Protein 9KHB (pdb70)

Radius of gyration: 17.1 Å; Cα contacts (8 Å, |Δi|>4): 717; chains: 1; bounding box: 41×39×50 Å

Sequence (250 aa):
IHDITGKKDCQDIANKGAKQSGLYFIKKPLKANQQQFLLVYCEIDGSGNGWTVFQKKRLDGSVDFKKNWIQYKEGFGHHLSPTGTTEFWLGNEKIHLISTQSAIPYALRVEELEDWNGRTTSTADYAMFKVGPEADKYRLLTYAYFAGGDAGDAFDGFDFGDDPSDKFFTSHNGMQFSTWDNDNDKFEEGNCAEEQDGSGWWMNKCHAGHLNGVYYQQGGTYSSKASTPNGYYDNGIIWATWKTRWYSMKKKTTMKIIPFNRLTI

GO terms:
  GO:0005577 fibrinogen complex (C, IDA)
  GO:0005576 extracellular region (C, EXP)
  GO:0005515 protein binding (F, IPI)
  GO:0005576 extracellular region (C, TAS)
  GO:0005788 endoplasmic reticulum lumen (C, TAS)
  GO:0005886 plasma membrane (C, TAS)
  GO:0031093 platelet alpha granule lumen (C, TAS)
  GO:0005198 structural molecule activity (F, IDA)
  GO:0005576 extracellular region (C, IDA)
  GO:0009897 external side of plasma membrane (C, IDA)
  GO:0009986 cell surface (C, IDA)
  GO:0031091 platelet alpha granule (C, IDA)
  GO:0045907 positive regulation of vasoconstriction (P, IDA)
  GO:0045921 positive regulation of exocytosis (P, IDA)
  GO:2000352 negative regulation of endothelial cell apoptotic process (P, IDA)
  GO:1902042 negative regulation of extrinsic apoptotic signaling pathway via death domain receptors (P, IDA)
  GO:0051592 response to calcium ion (P, IDA)
  GO:0034116 positive regulation of heterotypic cell-cell adhesion (P, IDA)
  GO:0050714 positive regulation of protein secretion (P, IDA)
  GO:0007160 cell-matrix adhesion (P, IDA)

InterPro domains:
  IPR002181 Fibrinogen, alpha/beta/gamma chain, C-terminal globular domain [PF00147] (176-414)
  IPR002181 Fibrinogen, alpha/beta/gamma chain, C-terminal globular domain [PS51406] (170-416)
  IPR002181 Fibrinogen, alpha/beta/gamma chain, C-terminal globular domain [SM00186] (174-415)
  IPR002181 Fibrinogen, alpha/beta/gamma chain, C-terminal globular domain [cd00087] (174-415)
  IPR012290 Fibrinogen, alpha/beta/gamma chain, coiled coil domain [PF08702] (31-172)
  IPR012290 Fibrinogen, alpha/beta/gamma chain, coiled coil domain [SM01212] (29-173)
  IPR014716 Fibrinogen, alpha/beta/gamma chain, C-terminal globular, subdomain 1 [G3DSA:3.90.215.10] (177-414)
  IPR020837 Fibrinogen, conserved site [PS00514] (360-372)
  IPR036056 Fibrinogen-like, C-terminal [SSF56496] (172-425)
  IPR037579 Fibrinogen/angiopoietin-like [PTHR47221] (169-417)

Nearest PDB structures (foldseek):
  1fib-assembly1_A  TM=1.002E+00  e=1.070E-54  Homo sapiens
  2oyi-assembly2_F  TM=9.953E-01  e=2.906E-53  Homo sapiens
  3hus-assembly1_C  TM=9.931E-01  e=4.459E-53  Homo sapiens
  3bvh-assembly2_F  TM=9.942E-01  e=5.469E-52  Homo sapiens
  1ei3-assembly1_F  TM=9.926E-01  e=2.019E-47  Gallus gallus

Solvent-accessible surface area: 10568 Å² total; per-residue (Å²): 122,63,142,61,62,11,93,5,0,5,41,0,10,99,114,36,8,150,120,44,0,14,2,61,0,108,2,75,160,16,157,137,91,20,46,0,30,0,54,12,53,92,84,27,24,0,15,2,4,1,0,41,4,22,71,36,71,14,97,6,91,41,43,18,108,69,0,57,107,22,25,37,104,59,13,88,100,20,81,35,0,10,1,7,0,1,56,52,1,28,22,0,1,45,5,79,89,55,61,1,0,0,59,0,48,1,41,3,62,126,56,128,54,1,36,0,14,0,0,49,0,92,0,14,60,62,103,49,60,0,68,0,52,24,64,107,64,40,25,37,85,0,18,30,0,1,74,2,64,96,35,69,100,59,144,45,9,94,152,40,10,29,0,60,21,21,33,0,0,0,108,68,37,64,22,19,107,62,149,28,41,0,0,76,54,4,11,1,0,0,0,0,4,60,15,7,0,0,0,0,0,2,58,31,34,132,43,0,105,13,50,129,98,55,31,146,107,12,68,18,10,0,0,0,0,9,52,50,51,78,55,60,29,0,0,68,72,1,6,0,8,1,1,16,40,95,79,43,104,212

Structure (mmCIF, N/CA/C/O backbone):
data_9KHB
#
_entry.id   9KHB
#
_cell.length_a   36.797
_cell.length_b   66.656
_cell.length_c   46.564
_cell.angle_alpha   90.000
_cell.angle_beta   105.177
_cell.angle_gamma   90.000
#
_symmetry.space_group_name_H-M   'P 1 21 1'
#
loop_
_entity.id
_entity.type
_entity.pdbx_description
1 polymer 'Isoform Gamma-A of Fibrinogen gamma chain'
2 non-polymer GLYCEROL
3 non-polymer 'CALCIUM ION'
4 water water
#
loop_
_atom_site.group_PDB
_atom_site.id
_atom_site.type_symbol
_atom_site.label_atom_id
_atom_site.label_alt_id
_atom_site.label_comp_id
_atom_site.label_asym_id
_atom_site.label_entity_id
_atom_site.label_seq_id
_atom_site.pdbx_PDB_ins_code
_atom_site.Cartn_x
_atom_site.Cartn_y
_atom_site.Cartn_z
_atom_site.occupancy
_atom_site.B_iso_or_equiv
_atom_site.auth_seq_id
_atom_site.auth_comp_id
_atom_site.auth_asym_id
_atom_site.auth_atom_id
_atom_site.pdbx_PDB_model_num
ATOM 1 N N . ILE A 1 7 ? -14.065 -9.134 -10.139 1.000 22.051 145 ILE A N 1
ATOM 2 C CA . ILE A 1 7 ? -15.310 -8.831 -9.372 1.000 21.609 145 ILE A CA 1
ATOM 3 C C . ILE A 1 7 ? -16.523 -8.962 -10.281 1.000 20.803 145 ILE A C 1
ATOM 4 O O . ILE A 1 7 ? -16.555 -8.441 -11.397 1.000 23.310 145 ILE A O 1
ATOM 19 N N . HIS A 1 8 ? -17.531 -9.678 -9.785 1.000 20.157 146 HIS A N 1
ATOM 20 C CA . HIS A 1 8 ? -18.737 -9.903 -10.575 1.000 20.637 146 HIS A CA 1
ATOM 21 C C . HIS A 1 8 ? -19.655 -8.680 -10.625 1.000 22.330 146 HIS A C 1
ATOM 22 O O . HIS A 1 8 ? -19.552 -7.776 -9.807 1.000 22.872 146 HIS A O 1
ATOM 36 N N . ASP A 1 9 ? -20.559 -8.671 -11.616 1.000 23.356 147 ASP A N 1
ATOM 37 C CA . ASP A 1 9 ? -21.411 -7.530 -11.924 1.000 24.998 147 ASP A CA 1
ATOM 38 C C . ASP A 1 9 ? -22.684 -7.473 -11.075 1.000 23.115 147 ASP A C 1
ATOM 39 O O . ASP A 1 9 ? -23.100 -6.386 -10.673 1.000 25.929 147 ASP A O 1
ATOM 48 N N . ILE A 1 10 ? -23.294 -8.627 -10.779 1.000 19.618 148 ILE A N 1
ATOM 49 C CA . ILE A 1 10 ? -24.552 -8.629 -10.045 1.000 17.770 148 ILE A CA 1
ATOM 50 C C . ILE A 1 10 ? -24.250 -8.143 -8.630 1.000 15.576 148 ILE A C 1
ATOM 51 O O . ILE A 1 10 ? -23.203 -8.491 -8.063 1.000 16.537 148 ILE A O 1
ATOM 67 N N . THR A 1 11 ? -25.165 -7.349 -8.054 1.000 14.970 149 THR A N 1
ATOM 68 C CA . THR A 1 11 ? -25.023 -6.841 -6.693 1.000 14.065 149 THR A CA 1
ATOM 69 C C . THR A 1 11 ? -26.331 -7.066 -5.950 1.000 13.569 149 THR A C 1
ATOM 70 O O . THR A 1 11 ? -27.339 -7.468 -6.518 1.000 14.142 149 THR A O 1
ATOM 81 N N . GLY A 1 12 ? -26.302 -6.752 -4.668 1.000 12.862 150 GLY A N 1
ATOM 82 C CA . GLY A 1 12 ? -27.494 -6.864 -3.863 1.000 12.807 150 GLY A CA 1
ATOM 83 C C . GLY A 1 12 ? -27.144 -6.585 -2.415 1.000 12.114 150 GLY A C 1
ATOM 84 O O . GLY A 1 12 ? -26.069 -6.065 -2.105 1.000 12.170 150 GLY A O 1
ATOM 88 N N A LYS A 1 13 ? -28.082 -6.967 -1.554 0.550 12.142 151 LYS A N 1
ATOM 89 N N B LYS A 1 13 ? -28.067 -6.922 -1.520 0.450 11.889 151 LYS A N 1
ATOM 90 C CA A LYS A 1 13 ? -27.989 -6.656 -0.132 0.550 12.465 151 LYS A CA 1
ATOM 91 C CA B LYS A 1 13 ? -27.881 -6.592 -0.112 0.450 11.689 151 LYS A CA 1
ATOM 92 C C A LYS A 1 13 ? -27.083 -7.635 0.609 0.550 10.622 151 LYS A C 1
ATOM 93 C C B LYS A 1 13 ? -27.052 -7.637 0.626 0.450 10.372 151 LYS A C 1
ATOM 94 O O A LYS A 1 13 ? -26.606 -7.316 1.694 0.550 10.821 151 LYS A O 1
ATOM 95 O O B LYS A 1 13 ? -26.593 -7.363 1.730 0.450 10.683 151 LYS A O 1
ATOM 132 N N . ASP A 1 14 ? -26.910 -8.824 0.033 1.000 9.705 152 ASP A N 1
ATOM 133 C CA . ASP A 1 14 ? -26.122 -9.908 0.598 1.000 9.406 152 ASP A CA 1
ATOM 134 C C . ASP A 1 14 ? -25.943 -10.913 -0.531 1.000 8.848 152 ASP A C 1
ATOM 135 O O . ASP A 1 14 ? -26.448 -10.712 -1.637 1.000 9.706 152 ASP A O 1
ATOM 145 N N . CYS A 1 15 ? -25.200 -11.990 -0.270 1.000 8.729 153 CYS A N 1
ATOM 146 C CA . CYS A 1 15 ? -24.913 -12.960 -1.308 1.000 8.945 153 CYS A CA 1
ATOM 147 C C . CYS A 1 15 ? -26.124 -13.779 -1.710 1.000 9.040 153 CYS A C 1
ATOM 148 O O . CYS A 1 15 ? -26.136 -14.360 -2.792 1.000 9.815 153 CYS A O 1
ATOM 155 N N . GLN A 1 16 ? -27.143 -13.860 -0.841 1.000 9.219 154 GLN A N 1
ATOM 156 C CA . GLN A 1 16 ? -28.353 -14.589 -1.222 1.000 9.842 154 GLN A CA 1
ATOM 157 C C . GLN A 1 16 ? -29.164 -13.764 -2.212 1.000 10.014 154 GLN A C 1
ATOM 158 O O . GLN A 1 16 ? -29.713 -14.324 -3.165 1.000 11.025 154 GLN A O 1
ATOM 172 N N . ASP A 1 17 ? -29.255 -12.458 -1.991 1.000 10.276 155 ASP A N 1
ATOM 173 C CA . ASP A 1 17 ? -29.900 -11.573 -2.956 1.000 11.496 155 ASP A CA 1
ATOM 174 C C . ASP A 1 17 ? -29.219 -11.726 -4.315 1.000 11.606 155 ASP A C 1
ATOM 175 O O . ASP A 1 17 ? -29.881 -11.757 -5.349 1.000 12.902 155 ASP A O 1
ATOM 184 N N . ILE A 1 18 ? -27.880 -11.758 -4.315 1.000 11.107 156 ILE A N 1
ATOM 185 C CA . ILE A 1 18 ? -27.085 -11.941 -5.515 1.000 11.420 156 ILE A CA 1
ATOM 186 C C . ILE A 1 18 ? -27.424 -13.263 -6.188 1.000 11.250 156 ILE A C 1
ATOM 187 O O . ILE A 1 18 ? -27.663 -13.292 -7.403 1.000 12.474 156 ILE A O 1
ATOM 203 N N . ALA A 1 19 ? -27.463 -14.360 -5.441 1.000 11.062 157 ALA A N 1
ATOM 204 C CA . ALA A 1 19 ? -27.859 -15.643 -5.993 1.000 11.658 157 ALA A CA 1
ATOM 205 C C . ALA A 1 19 ? -29.278 -15.579 -6.556 1.000 12.262 157 ALA A C 1
ATOM 206 O O . ALA A 1 19 ? -29.555 -16.119 -7.640 1.000 13.824 15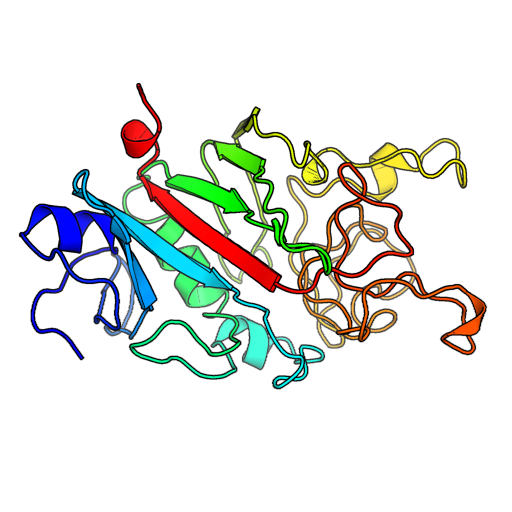7 ALA A O 1
ATOM 213 N N . ASN A 1 20 ? -30.172 -14.865 -5.861 1.000 12.250 158 ASN A N 1
ATOM 214 C CA . ASN A 1 20 ? -31.565 -14.774 -6.267 1.000 13.077 158 ASN A CA 1
ATOM 215 C C . ASN A 1 20 ? -31.698 -13.997 -7.571 1.000 14.513 158 ASN A C 1
ATOM 216 O O . ASN A 1 20 ? -32.710 -14.085 -8.257 1.000 17.308 158 ASN A O 1
ATOM 227 N N . LYS A 1 21 ? -30.700 -13.198 -7.913 1.000 14.828 159 LYS A N 1
ATOM 228 C CA . LYS A 1 21 ? -30.707 -12.431 -9.146 1.000 16.563 159 LYS A CA 1
ATOM 229 C C . LYS A 1 21 ? -29.960 -13.149 -10.269 1.000 17.310 159 LYS A C 1
ATOM 230 O O . LYS A 1 21 ? -29.789 -12.589 -11.361 1.000 19.013 159 LYS A O 1
ATOM 249 N N . GLY A 1 22 ? -29.579 -14.405 -10.049 1.000 15.649 160 GLY A N 1
ATOM 250 C CA . GLY A 1 22 ? -29.114 -15.285 -11.105 1.000 16.606 160 GLY A CA 1
ATOM 251 C C . GLY A 1 22 ? -27.604 -15.531 -11.063 1.000 16.697 160 GLY A C 1
ATOM 252 O O . GLY A 1 22 ? -27.078 -16.243 -11.909 1.000 18.652 160 GLY A O 1
ATOM 256 N N . ALA A 1 23 ? -26.883 -15.026 -10.060 1.000 15.011 161 ALA A N 1
ATOM 257 C CA . ALA A 1 23 ? -25.463 -15.336 -9.952 1.000 15.206 161 ALA A CA 1
ATOM 258 C C . ALA A 1 23 ? -25.320 -16.791 -9.558 1.000 14.985 161 ALA A C 1
ATOM 259 O O . ALA A 1 23 ? -25.984 -17.228 -8.624 1.000 16.151 161 ALA A O 1
ATOM 266 N N . LYS A 1 24 ? -24.414 -17.523 -10.202 1.000 16.114 162 LYS A N 1
ATOM 267 C CA . LYS A 1 24 ? -24.218 -18.937 -9.923 1.000 17.456 162 LYS A CA 1
ATOM 268 C C . LYS A 1 24 ? -22.788 -19.246 -9.466 1.000 17.618 162 LYS A C 1
ATOM 269 O O . LYS A 1 24 ? -22.521 -20.319 -8.959 1.000 21.366 162 LYS A O 1
ATOM 288 N N . GLN A 1 25 ? -21.862 -18.314 -9.643 1.000 15.494 163 GLN A N 1
ATOM 289 C CA . GLN A 1 25 ? -20.462 -18.603 -9.356 1.000 14.925 163 GLN A CA 1
ATOM 290 C C . GLN A 1 25 ? -19.978 -18.000 -8.038 1.000 13.483 163 GLN A C 1
ATOM 291 O O . GLN A 1 25 ? -20.187 -16.828 -7.753 1.000 14.625 163 GLN A O 1
ATOM 305 N N . SER A 1 26 ? -19.350 -18.843 -7.224 1.000 12.198 164 SER A N 1
ATOM 306 C CA . SER A 1 26 ? -18.661 -18.328 -6.052 1.000 11.529 164 SER A CA 1
ATOM 307 C C . SER A 1 26 ? -17.609 -17.334 -6.495 1.000 11.690 164 SER A C 1
ATOM 308 O O . SER A 1 26 ? -16.978 -17.537 -7.533 1.000 13.684 164 SER A O 1
ATOM 316 N N . GLY A 1 27 ? -17.329 -16.335 -5.655 1.000 11.008 165 GLY A N 1
ATOM 317 C CA . GLY A 1 27 ? -16.335 -15.353 -5.994 1.000 11.076 165 GLY A CA 1
ATOM 318 C C . GLY A 1 27 ? -16.617 -14.041 -5.298 1.000 10.362 165 GLY A C 1
ATOM 319 O O . GLY A 1 27 ? -17.362 -13.993 -4.313 1.000 10.189 165 GLY A O 1
ATOM 323 N N . LEU A 1 28 ? -16.013 -12.982 -5.808 1.000 10.581 166 LEU A N 1
ATOM 324 C CA . LEU A 1 28 ? -16.102 -11.683 -5.205 1.000 10.601 166 LEU A CA 1
ATOM 325 C C . LEU A 1 28 ? -17.202 -10.857 -5.848 1.000 10.727 166 LEU A C 1
ATOM 326 O O . LEU A 1 28 ? -17.307 -10.797 -7.082 1.000 12.516 166 LEU A O 1
ATOM 342 N N . TYR A 1 29 ? -17.998 -10.219 -5.002 1.000 10.573 167 TYR A N 1
ATOM 343 C CA . TYR A 1 29 ? -19.111 -9.391 -5.407 1.000 10.697 167 TYR A CA 1
ATOM 344 C C . TYR A 1 29 ? -19.165 -8.176 -4.506 1.000 10.491 167 TYR A C 1
ATOM 345 O O . TYR A 1 29 ? -18.778 -8.243 -3.342 1.000 11.521 167 TYR A O 1
ATOM 363 N N . PHE A 1 30 ? -19.696 -7.064 -5.004 1.000 11.445 168 PHE A N 1
ATOM 364 C CA . PHE A 1 30 ? -20.072 -5.970 -4.148 1.000 11.602 168 PHE A CA 1
ATOM 365 C C . PHE A 1 30 ? -21.466 -6.210 -3.582 1.000 11.343 168 PHE A C 1
ATOM 366 O O . PHE A 1 30 ? -22.368 -6.616 -4.311 1.000 12.054 168 PHE A O 1
ATOM 383 N N . ILE A 1 31 ? -21.629 -5.899 -2.310 1.000 10.762 169 ILE A N 1
ATOM 384 C CA . ILE A 1 31 ? -22.948 -5.812 -1.710 1.000 10.996 169 ILE A CA 1
ATOM 385 C C . ILE A 1 31 ? -23.086 -4.461 -1.053 1.000 11.432 169 ILE A C 1
ATOM 386 O O . ILE A 1 31 ? -22.112 -3.782 -0.756 1.000 12.118 169 ILE A O 1
ATOM 402 N N A LYS A 1 32 ? -24.344 -4.086 -0.780 0.500 12.012 170 LYS A N 1
ATOM 403 N N B LYS A 1 32 ? -24.342 -4.098 -0.807 0.500 12.071 170 LYS A N 1
ATOM 404 C CA A LYS A 1 32 ? -24.611 -2.851 -0.059 0.500 12.724 170 LYS A CA 1
ATOM 405 C CA B LYS A 1 32 ? -24.633 -2.868 -0.103 0.500 12.849 170 LYS A CA 1
ATOM 406 C C A LYS A 1 32 ? -25.850 -3.006 0.810 0.500 12.717 170 LYS A C 1
ATOM 407 C C B LYS A 1 32 ? -25.859 -3.126 0.748 0.500 12.844 170 LYS A C 1
ATOM 408 O O A LYS A 1 32 ? -26.966 -2.632 0.467 0.500 13.480 170 LYS A O 1
ATOM 409 O O B LYS A 1 32 ? -26.974 -3.064 0.234 0.500 12.359 170 LYS A O 1
ATOM 446 N N . PRO A 1 33 ? -25.652 -3.527 2.025 1.000 12.805 171 PRO A N 1
ATOM 447 C CA . PRO A 1 33 ? -26.742 -3.732 2.946 1.000 13.340 171 PRO A CA 1
ATOM 448 C C . PRO A 1 33 ? -27.421 -2.404 3.210 1.000 14.306 171 PRO A C 1
ATOM 449 O O . PRO A 1 33 ? -26.855 -1.321 3.012 1.000 16.268 171 PRO A O 1
ATOM 460 N N . LEU A 1 34 ? -28.631 -2.496 3.742 1.000 14.663 172 LEU A N 1
ATOM 461 C CA . LEU A 1 34 ? -29.328 -1.284 4.173 1.000 17.418 172 LEU A CA 1
ATOM 462 C C . LEU A 1 34 ? -28.419 -0.604 5.197 1.000 18.464 172 LEU A C 1
ATOM 463 O O . LEU A 1 34 ? -27.711 -1.287 5.934 1.000 20.533 172 LEU A O 1
ATOM 479 N N . LYS A 1 35 ? -28.334 0.710 5.139 1.000 21.362 173 LYS A N 1
ATOM 480 C CA . LYS A 1 35 ? -27.612 1.459 6.178 1.000 19.897 173 LYS A CA 1
ATOM 481 C C . LYS A 1 35 ? -26.108 1.505 5.872 1.000 17.658 173 LYS A C 1
ATOM 482 O O . LYS A 1 35 ? -25.434 2.298 6.506 1.000 19.289 173 LYS A O 1
ATOM 501 N N . ALA A 1 36 ? -25.604 0.732 4.905 1.000 15.841 174 ALA A N 1
ATOM 502 C CA . ALA A 1 36 ? -24.153 0.882 4.600 1.000 16.167 174 ALA A CA 1
ATOM 503 C C . ALA A 1 36 ? -23.943 2.212 3.882 1.000 18.168 174 ALA A C 1
ATOM 504 O O . ALA A 1 36 ? -24.723 2.547 2.999 1.000 21.584 174 ALA A O 1
ATOM 512 N N . ASN A 1 37 ? -22.859 2.897 4.216 1.000 19.250 175 ASN A N 1
ATOM 513 C CA . ASN A 1 37 ? -22.550 4.174 3.602 1.000 21.602 175 ASN A CA 1
ATOM 514 C C . ASN A 1 37 ? -22.089 3.981 2.163 1.000 19.944 175 ASN A C 1
ATOM 515 O O . ASN A 1 37 ? -22.279 4.849 1.331 1.000 23.252 175 ASN A O 1
ATOM 526 N N A GLN A 1 38 ? -21.468 2.843 1.881 0.500 18.770 176 GLN A N 1
ATOM 527 N N B GLN A 1 38 ? -21.401 2.867 1.924 0.500 18.755 176 GLN A N 1
ATOM 528 C CA A GLN A 1 38 ? -20.961 2.548 0.562 0.500 17.676 176 GLN A CA 1
ATOM 529 C CA B GLN A 1 38 ? -20.839 2.511 0.640 0.500 17.239 176 GLN A CA 1
ATOM 530 C C A GLN A 1 38 ? -20.886 1.039 0.426 0.500 15.702 176 GLN A C 1
ATOM 531 C C B GLN A 1 38 ? -21.037 1.018 0.452 0.500 15.834 176 GLN A C 1
ATOM 532 O O A GLN A 1 38 ? -20.698 0.314 1.411 0.500 15.115 176 GLN A O 1
ATOM 533 O O B GLN A 1 38 ? -21.149 0.283 1.438 0.500 15.917 176 GLN A O 1
ATOM 560 N N . GLN A 1 39 ? -21.053 0.588 -0.807 1.000 14.689 177 GLN A N 1
ATOM 561 C CA . GLN A 1 39 ? -20.899 -0.815 -1.126 1.000 13.587 177 GLN A CA 1
ATOM 562 C C . GLN A 1 39 ? -19.522 -1.299 -0.683 1.000 13.824 177 GLN A C 1
ATOM 563 O O . GLN A 1 39 ? -18.593 -0.506 -0.492 1.000 15.529 177 GLN A O 1
ATOM 578 N N . PHE A 1 40 ? -19.406 -2.618 -0.538 1.000 12.978 178 PHE A N 1
ATOM 579 C CA . PHE A 1 40 ? -18.141 -3.223 -0.172 1.000 12.637 178 PHE A CA 1
ATOM 580 C C . PHE A 1 40 ? -18.069 -4.622 -0.742 1.000 11.832 178 PHE A C 1
ATOM 581 O O . PHE A 1 40 ? -19.073 -5.271 -0.983 1.000 11.599 178 PHE A O 1
ATOM 598 N N A LEU A 1 41 ? -16.837 -5.090 -0.949 0.500 12.055 179 LEU A N 1
ATOM 599 N N B LEU A 1 41 ? -16.836 -5.094 -0.920 0.500 12.364 179 LEU A N 1
ATOM 600 C CA A LEU A 1 41 ? -16.597 -6.412 -1.499 0.500 11.938 179 LEU A CA 1
ATOM 601 C CA B LEU A 1 41 ? -16.591 -6.402 -1.493 0.500 12.371 179 LEU A CA 1
ATOM 602 C C A LEU A 1 41 ? -16.803 -7.481 -0.431 0.500 10.533 179 LEU A C 1
ATOM 603 C C B LEU A 1 41 ? -16.789 -7.485 -0.434 0.500 10.584 179 LEU A C 1
ATOM 604 O O A LEU A 1 41 ? -16.380 -7.325 0.722 0.500 10.915 179 LEU A O 1
ATOM 605 O O B LEU A 1 41 ? -16.379 -7.325 0.725 0.500 10.719 179 LEU A O 1
ATOM 636 N N . VAL A 1 42 ? -17.350 -8.607 -0.894 1.000 10.228 180 VAL A N 1
ATOM 637 C CA . VAL A 1 42 ? -17.454 -9.812 -0.098 1.000 9.063 180 VAL A CA 1
ATOM 638 C C . VAL A 1 42 ? -17.134 -10.999 -0.978 1.000 9.335 180 VAL A C 1
ATOM 639 O O . VAL A 1 42 ? -17.251 -10.910 -2.212 1.000 10.610 180 VAL A O 1
ATOM 653 N N . TYR A 1 43 ? -16.775 -12.114 -0.318 1.000 8.639 181 TYR A N 1
ATOM 654 C CA . TYR A 1 43 ? -16.745 -13.406 -0.947 1.000 8.899 181 TYR A CA 1
ATOM 655 C C . TYR A 1 43 ? -18.085 -14.087 -0.733 1.000 8.710 181 TYR A C 1
ATOM 656 O O . TYR A 1 43 ? -18.529 -14.277 0.410 1.000 8.787 181 TYR A O 1
ATOM 674 N N . CYS A 1 44 ? -18.715 -14.418 -1.854 1.000 8.622 182 CYS A N 1
ATOM 675 C CA . CYS A 1 44 ? -19.948 -15.188 -1.854 1.000 9.077 182 CYS A CA 1
ATOM 676 C C . CYS A 1 44 ? -19.657 -16.626 -2.245 1.000 9.141 182 CYS A C 1
ATOM 677 O O . CYS A 1 44 ? -18.978 -16.890 -3.247 1.000 10.311 182 CYS A O 1
ATOM 684 N N . GLU A 1 45 ? -20.151 -17.562 -1.428 1.000 9.404 183 GLU A N 1
ATOM 685 C CA . GLU A 1 45 ? -20.151 -18.955 -1.808 1.000 10.533 183 GLU A CA 1
ATOM 686 C C . GLU A 1 45 ? -21.544 -19.297 -2.317 1.000 10.667 183 GLU A C 1
ATOM 687 O O . GLU A 1 45 ? -22.507 -19.187 -1.559 1.000 11.700 183 GLU A O 1
ATOM 699 N N . ILE A 1 46 ? -21.654 -19.666 -3.594 1.000 11.752 184 ILE A N 1
ATOM 700 C CA . ILE A 1 46 ? -22.945 -19.930 -4.218 1.000 12.454 184 ILE A CA 1
ATOM 701 C C . ILE A 1 46 ? -22.924 -21.391 -4.622 1.000 13.665 184 ILE A C 1
ATOM 702 O O . ILE A 1 46 ? -22.063 -21.817 -5.397 1.000 15.314 184 ILE A O 1
ATOM 718 N N . ASP A 1 47 ? -23.842 -22.172 -4.063 1.000 15.395 185 ASP A N 1
ATOM 719 C CA . ASP A 1 47 ? -23.893 -23.601 -4.346 1.000 17.837 185 ASP A CA 1
ATOM 720 C C . ASP A 1 47 ? -24.803 -23.874 -5.547 1.000 19.466 185 ASP A C 1
ATOM 721 O O . ASP A 1 47 ? -25.310 -22.957 -6.186 1.000 21.224 185 ASP A O 1
ATOM 730 N N . GLY A 1 48 ? -24.995 -25.161 -5.870 1.000 22.647 186 GLY A N 1
ATOM 731 C CA . GLY A 1 48 ? -25.785 -25.568 -7.024 1.000 23.988 186 GLY A CA 1
ATOM 732 C C . GLY A 1 48 ? -27.297 -25.516 -6.780 1.000 25.147 186 GLY A C 1
ATOM 733 O O . GLY A 1 48 ? -28.079 -25.747 -7.693 1.000 27.116 186 GLY A O 1
ATOM 737 N N . SER A 1 49 ? -27.713 -25.185 -5.555 1.000 23.289 187 SER A N 1
ATOM 738 C CA . SER A 1 49 ? -29.102 -25.109 -5.149 1.000 22.238 187 SER A CA 1
ATOM 739 C C . SER A 1 49 ? -29.565 -23.671 -4.942 1.000 20.280 187 SER A C 1
ATOM 740 O O . SER A 1 49 ? -30.637 -23.460 -4.369 1.000 21.446 187 SER A O 1
ATOM 748 N N . GLY A 1 50 ? -28.780 -22.699 -5.435 1.000 19.057 188 GLY A N 1
ATOM 749 C CA . GLY A 1 50 ? -29.143 -21.297 -5.359 1.000 17.775 188 GLY A CA 1
ATOM 750 C C . GLY A 1 50 ? -28.914 -20.666 -3.990 1.000 14.756 188 GLY A C 1
ATOM 751 O O . GLY A 1 50 ? -29.423 -19.575 -3.767 1.000 15.397 188 GLY A O 1
ATOM 755 N N . ASN A 1 51 ? -28.206 -21.355 -3.099 1.000 13.051 189 ASN A N 1
ATOM 756 C CA . ASN A 1 51 ? -27.868 -20.768 -1.814 1.000 12.015 189 ASN A CA 1
ATOM 757 C C . ASN A 1 51 ? -26.625 -19.904 -1.965 1.000 11.847 189 ASN A C 1
ATOM 758 O O . ASN A 1 51 ? -25.610 -20.378 -2.466 1.000 14.699 189 ASN A O 1
ATOM 769 N N . GLY A 1 52 ? -26.723 -18.656 -1.511 1.000 9.964 190 GLY A N 1
ATOM 770 C CA . GLY A 1 52 ? -25.610 -17.730 -1.567 1.000 9.318 190 GLY A CA 1
ATOM 771 C C . GLY A 1 52 ? -25.208 -17.308 -0.154 1.000 8.669 190 GLY A C 1
ATOM 772 O O . GLY A 1 52 ? -25.900 -16.521 0.472 1.000 9.428 190 GLY A O 1
ATOM 776 N N . TRP A 1 53 ? -24.097 -17.851 0.326 1.000 8.781 191 TRP A N 1
ATOM 777 C CA . TRP A 1 53 ? -23.560 -17.562 1.639 1.000 8.098 191 TRP A CA 1
ATOM 778 C C . TRP A 1 53 ? -22.617 -16.379 1.550 1.000 7.827 191 TRP A C 1
ATOM 779 O O . TRP A 1 53 ? -21.802 -16.287 0.627 1.000 9.249 191 TRP A O 1
ATOM 800 N N . THR A 1 54 ? -22.720 -15.479 2.520 1.000 7.612 192 THR A N 1
ATOM 801 C CA . THR A 1 54 ? -21.811 -14.355 2.636 1.000 7.582 192 THR A CA 1
ATOM 802 C C . THR A 1 54 ? -20.758 -14.700 3.685 1.000 7.228 192 THR A C 1
ATOM 803 O O . THR A 1 54 ? -21.091 -14.883 4.855 1.000 7.533 192 THR A O 1
ATOM 814 N N . VAL A 1 55 ? -19.508 -14.842 3.255 1.000 7.088 193 VAL A N 1
ATOM 815 C CA . VAL A 1 55 ? -18.456 -15.303 4.148 1.000 6.882 193 VAL A CA 1
ATOM 816 C C . VAL A 1 55 ? -17.875 -14.105 4.879 1.000 6.811 193 VAL A C 1
ATOM 817 O O . VAL A 1 55 ? -17.509 -13.134 4.248 1.000 7.788 193 VAL A O 1
ATOM 830 N N . PHE A 1 56 ? -17.765 -14.189 6.220 1.000 6.543 194 PHE A N 1
ATOM 831 C CA . PHE A 1 56 ? -17.168 -13.094 6.965 1.000 6.597 194 PHE A CA 1
ATOM 832 C C . PHE A 1 56 ? -15.867 -13.435 7.677 1.000 6.526 194 PHE A C 1
ATOM 833 O O . PHE A 1 56 ? -15.196 -12.523 8.158 1.000 6.649 194 PHE A O 1
ATOM 850 N N . GLN A 1 57 ? -15.512 -14.711 7.753 1.000 6.301 195 GLN A N 1
ATOM 851 C CA . GLN A 1 57 ? -14.223 -15.110 8.313 1.000 6.274 195 GLN A CA 1
ATOM 852 C C . GLN A 1 57 ? -13.750 -16.314 7.568 1.000 6.201 195 GLN A C 1
ATOM 853 O O . GLN A 1 57 ? -14.533 -17.214 7.253 1.000 6.439 195 GLN A O 1
ATOM 867 N N A LYS A 1 58 ? -12.444 -16.373 7.298 0.700 6.592 196 LYS A N 1
ATOM 868 N N B LYS A 1 58 ? -12.433 -16.343 7.335 0.300 6.761 196 LYS A N 1
ATOM 869 C CA A LYS A 1 58 ? -11.835 -17.540 6.706 0.700 6.864 196 LYS A CA 1
ATOM 870 C CA B LYS A 1 58 ? -11.764 -17.462 6.707 0.300 7.192 196 LYS A CA 1
ATOM 871 C C A LYS A 1 58 ? -10.427 -17.689 7.273 0.700 6.998 196 LYS A C 1
ATOM 872 C C B LYS A 1 58 ? -10.400 -17.659 7.363 0.300 7.034 196 LYS A C 1
ATOM 873 O O A LYS A 1 58 ? -9.640 -16.738 7.240 0.700 7.291 196 LYS A O 1
ATOM 874 O O B LYS A 1 58 ? -9.628 -16.713 7.539 0.300 6.708 196 LYS A O 1
ATOM 911 N N . ARG A 1 59 ? -10.130 -18.915 7.717 1.000 7.111 197 ARG A N 1
ATOM 912 C CA . ARG A 1 59 ? -8.780 -19.355 8.084 1.000 7.516 197 ARG A CA 1
ATOM 913 C C . ARG A 1 59 ? -8.455 -20.553 7.205 1.000 6.990 197 ARG A C 1
ATOM 914 O O . ARG A 1 59 ? -9.335 -21.386 6.963 1.000 7.228 197 ARG A O 1
ATOM 936 N N . LEU A 1 60 ? -7.186 -20.686 6.790 1.000 6.841 198 LEU A N 1
ATOM 937 C CA . LEU A 1 60 ? -6.821 -21.842 5.979 1.000 7.365 198 LEU A CA 1
ATOM 938 C C . LEU A 1 60 ? -5.313 -22.060 5.856 1.000 7.450 198 LEU A C 1
ATOM 939 O O . LEU A 1 60 ? -4.952 -23.104 5.325 1.000 8.390 198 LEU A O 1
ATOM 955 N N . ASP A 1 61 ? -4.450 -21.165 6.329 1.000 7.431 199 ASP A N 1
ATOM 956 C CA . ASP A 1 61 ? -3.025 -21.354 6.082 1.000 7.966 199 ASP A CA 1
ATOM 957 C C . ASP A 1 61 ? -2.100 -20.573 7.009 1.000 7.918 199 ASP A C 1
ATOM 958 O O . ASP A 1 61 ? -0.882 -20.756 6.866 1.000 8.761 199 ASP A O 1
ATOM 967 N N . GLY A 1 62 ? -2.571 -19.751 7.933 1.000 7.544 200 GLY A N 1
ATOM 968 C CA . GLY A 1 62 ? -1.649 -19.046 8.797 1.000 8.114 200 GLY A CA 1
ATOM 969 C C . GLY A 1 62 ? -1.042 -17.799 8.169 1.000 7.985 200 GLY A C 1
ATOM 970 O O . GLY A 1 62 ? -0.145 -17.207 8.774 1.000 9.325 200 GLY A O 1
ATOM 974 N N . SER A 1 63 ? -1.543 -17.351 7.022 1.000 7.979 201 SER A N 1
ATOM 975 C CA . SER A 1 63 ? -0.984 -16.214 6.310 1.000 8.029 201 SER A CA 1
ATOM 976 C C . SER A 1 63 ? -1.267 -14.870 6.948 1.000 8.065 201 SER A C 1
ATOM 977 O O . SER A 1 63 ? -0.556 -13.913 6.620 1.000 9.166 201 SER A O 1
ATOM 985 N N . VAL A 1 64 ? -2.311 -14.751 7.780 1.000 8.074 202 VAL A N 1
ATOM 986 C CA . VAL A 1 64 ? -2.726 -13.484 8.343 1.000 8.865 202 VAL A CA 1
ATOM 987 C C . VAL A 1 64 ? -2.657 -13.571 9.872 1.000 8.677 202 VAL A C 1
ATOM 988 O O . VAL A 1 64 ? -3.122 -14.526 10.467 1.000 9.249 202 VAL A O 1
ATOM 1001 N N . ASP A 1 65 ? -2.058 -12.575 10.508 1.000 9.143 203 ASP A N 1
ATOM 1002 C CA . ASP A 1 65 ? -2.029 -12.505 11.958 1.000 9.323 203 ASP A CA 1
ATOM 1003 C C . ASP A 1 65 ? -3.378 -11.971 12.441 1.000 8.617 203 ASP A C 1
ATOM 1004 O O . ASP A 1 65 ? -3.770 -10.888 12.059 1.000 10.261 203 ASP A O 1
ATOM 1013 N N . PHE A 1 66 ? -4.074 -12.734 13.270 1.000 8.211 204 PHE A N 1
ATOM 1014 C CA . PHE A 1 66 ? -5.366 -12.318 13.808 1.000 7.973 204 PHE A CA 1
ATOM 1015 C C . PHE A 1 66 ? -5.242 -11.524 15.096 1.000 8.028 204 PHE A C 1
ATOM 1016 O O . PHE A 1 66 ? -6.252 -11.127 15.688 1.000 8.549 204 PHE A O 1
ATOM 1033 N N . LYS A 1 67 ? -4.010 -11.234 15.537 1.000 8.466 205 LYS A N 1
ATOM 1034 C CA . LYS A 1 67 ? -3.827 -10.285 16.644 1.000 9.088 205 LYS A CA 1
ATOM 1035 C C . LYS A 1 67 ? -3.902 -8.884 16.045 1.000 9.559 205 LYS A C 1
ATOM 1036 O O . LYS A 1 67 ? -2.882 -8.319 15.649 1.000 12.281 205 LYS A O 1
ATOM 1055 N N . LYS A 1 68 ? -5.125 -8.367 15.954 1.000 9.480 206 LYS A N 1
ATOM 1056 C CA . LYS A 1 68 ? -5.413 -7.076 15.324 1.000 9.437 206 LYS A CA 1
ATOM 1057 C C . LYS A 1 68 ? -6.200 -6.261 16.342 1.000 9.326 206 LYS A C 1
ATOM 1058 O O . LYS A 1 68 ? -6.801 -6.830 17.269 1.000 9.953 206 LYS A O 1
ATOM 1077 N N . ASN A 1 69 ? -6.215 -4.950 16.127 1.000 9.594 207 ASN A N 1
ATOM 1078 C CA . ASN A 1 69 ? -6.783 -4.038 17.129 1.000 10.080 207 ASN A CA 1
ATOM 1079 C C . ASN A 1 69 ? -8.265 -3.775 16.848 1.000 9.375 207 ASN A C 1
ATOM 1080 O O . ASN A 1 69 ? -8.818 -4.338 15.945 1.000 9.557 207 ASN A O 1
ATOM 1091 N N . TRP A 1 70 ? -8.888 -2.951 17.672 1.000 9.438 208 TRP A N 1
ATOM 1092 C CA . TRP A 1 70 ? -10.323 -2.686 17.581 1.000 9.414 208 TRP A CA 1
ATOM 1093 C C . TRP A 1 70 ? -10.712 -2.139 16.215 1.000 9.544 208 TRP A C 1
ATOM 1094 O O . TRP A 1 70 ? -11.683 -2.612 15.618 1.000 9.685 208 TRP A O 1
ATOM 1115 N N . ILE A 1 71 ? -9.980 -1.134 15.729 1.000 9.910 209 ILE A N 1
ATOM 1116 C CA . ILE A 1 71 ? -10.310 -0.522 14.450 1.000 10.301 209 ILE A CA 1
ATOM 1117 C C . ILE A 1 71 ? -10.138 -1.512 13.315 1.000 9.907 209 ILE A C 1
ATOM 1118 O O . ILE A 1 71 ? -10.947 -1.540 12.387 1.000 9.885 209 ILE A O 1
ATOM 1134 N N . GLN A 1 72 ? -9.081 -2.335 13.378 1.000 9.593 210 GLN A N 1
ATOM 1135 C CA . GLN A 1 72 ? -8.841 -3.313 12.332 1.000 9.802 210 GLN A CA 1
ATOM 1136 C C . GLN A 1 72 ? -9.943 -4.370 12.315 1.000 8.604 210 GLN A C 1
ATOM 1137 O O . GLN A 1 72 ? -10.423 -4.751 11.264 1.000 9.156 210 GLN A O 1
ATOM 1151 N N . TYR A 1 73 ? -10.360 -4.848 13.495 1.000 8.698 211 TYR A N 1
ATOM 1152 C CA . TYR A 1 73 ? -11.488 -5.771 13.547 1.000 8.318 211 TYR A CA 1
ATOM 1153 C C . TYR A 1 73 ? -12.782 -5.089 13.103 1.000 8.250 211 TYR A C 1
ATOM 1154 O O . TYR A 1 73 ? -13.624 -5.763 12.521 1.000 8.609 211 TYR A O 1
ATOM 1172 N N . LYS A 1 74 ? -12.932 -3.791 13.382 1.000 8.569 212 LYS A N 1
ATOM 1173 C CA . LYS A 1 74 ? -14.109 -3.063 12.939 1.000 9.005 212 LYS A CA 1
ATOM 1174 C C . LYS A 1 74 ? -14.183 -2.991 11.426 1.000 9.109 212 LYS A C 1
ATOM 1175 O O . LYS A 1 74 ? -15.258 -3.199 10.847 1.000 9.667 212 LYS A O 1
ATOM 1194 N N . GLU A 1 75 ? -13.072 -2.627 10.788 1.000 9.461 213 GLU A N 1
ATOM 1195 C CA . GLU A 1 75 ? -13.018 -2.319 9.367 1.000 10.220 213 GLU A CA 1
ATOM 1196 C C . GLU A 1 75 ? -12.747 -3.519 8.474 1.000 9.881 213 GLU A C 1
ATOM 1197 O O . GLU A 1 75 ? -13.086 -3.469 7.302 1.000 11.617 213 GLU A O 1
ATOM 1209 N N . GLY A 1 76 ? -12.155 -4.559 9.041 1.000 9.187 214 GLY A N 1
ATOM 1210 C CA . GLY A 1 76 ? -11.796 -5.735 8.289 1.000 9.172 214 GLY A CA 1
ATOM 1211 C C . GLY A 1 76 ? -10.315 -5.772 7.972 1.000 8.895 214 GLY A C 1
ATOM 1212 O O . GLY A 1 76 ? -9.667 -4.722 7.825 1.000 10.124 214 GLY A O 1
ATOM 1216 N N . PHE A 1 77 ? -9.777 -6.984 7.828 1.000 8.735 215 PHE A N 1
ATOM 1217 C CA . PHE A 1 77 ? -8.377 -7.134 7.487 1.000 8.614 215 PHE A CA 1
ATOM 1218 C C . PHE A 1 77 ? -8.206 -8.458 6.766 1.000 8.845 215 PHE A C 1
ATOM 1219 O O . PHE A 1 77 ? -9.105 -9.308 6.732 1.000 9.250 215 PHE A O 1
ATOM 1236 N N . GLY A 1 78 ? -7.019 -8.657 6.200 1.000 10.281 216 GLY A N 1
ATOM 1237 C CA . GLY A 1 78 ? -6.702 -9.844 5.436 1.000 10.347 216 GLY A CA 1
ATOM 1238 C C . GLY A 1 78 ? -6.955 -9.588 3.971 1.000 11.072 216 GLY A C 1
ATOM 1239 O O . GLY A 1 78 ? -6.882 -8.449 3.548 1.000 14.744 216 GLY A O 1
ATOM 1243 N N A HIS A 1 79 ? -7.221 -10.687 3.253 0.700 11.263 217 HIS A N 1
ATOM 1244 N N B HIS A 1 79 ? -7.059 -10.632 3.158 0.300 12.327 217 HIS A N 1
ATOM 1245 C CA A HIS A 1 79 ? -7.193 -10.703 1.800 0.700 12.113 217 HIS A CA 1
ATOM 1246 C CA B HIS A 1 79 ? -7.313 -10.399 1.750 0.300 13.063 217 HIS A CA 1
ATOM 1247 C C A HIS A 1 79 ? -8.434 -11.389 1.232 0.700 11.272 217 HIS A C 1
ATOM 1248 C C B HIS A 1 79 ? -8.489 -11.251 1.315 0.300 12.131 217 HIS A C 1
ATOM 1249 O O A HIS A 1 79 ? -8.688 -12.524 1.640 0.700 10.493 217 HIS A O 1
ATOM 1250 O O B HIS A 1 79 ? -8.752 -12.316 1.867 0.300 12.371 217 HIS A O 1
ATOM 1277 N N . LEU A 1 80 ? -9.175 -10.711 0.319 1.000 11.830 218 LEU A N 1
ATOM 1278 C CA . LEU A 1 80 ? -10.245 -11.385 -0.397 1.000 10.921 218 LEU A CA 1
ATOM 1279 C C . LEU A 1 80 ? -9.700 -11.916 -1.716 1.000 11.332 218 LEU A C 1
ATOM 1280 O O . LEU A 1 80 ? -8.921 -11.225 -2.373 1.000 14.753 218 LEU A O 1
ATOM 1297 N N . SER A 1 81 ? -10.177 -13.080 -2.120 1.000 10.369 219 SER A N 1
ATOM 1298 C CA . SER A 1 81 ? -9.734 -13.716 -3.350 1.000 10.463 219 SER A CA 1
ATOM 1299 C C . SER A 1 81 ? -10.927 -14.291 -4.076 1.000 10.886 219 SER A C 1
ATOM 1300 O O . SER A 1 81 ? -11.844 -14.865 -3.486 1.000 10.706 219 SER A O 1
AT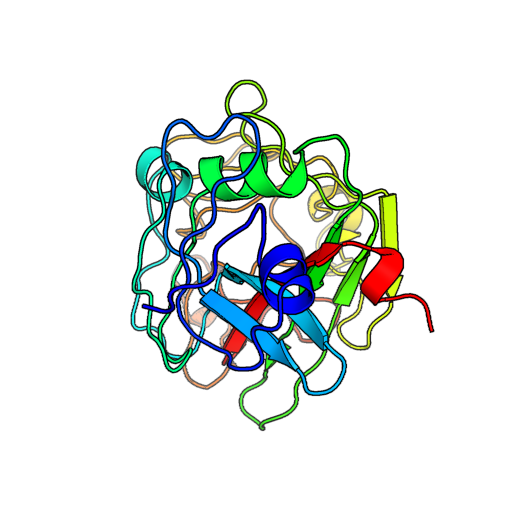OM 1308 N N . PRO A 1 82 ? -10.909 -14.255 -5.433 1.000 11.897 220 PRO A N 1
ATOM 1309 C CA . PRO A 1 82 ? -11.982 -14.887 -6.202 1.000 12.734 220 PRO A CA 1
ATOM 1310 C C . PRO A 1 82 ? -12.123 -16.375 -5.965 1.000 12.361 220 PRO A C 1
ATOM 1311 O O . PRO A 1 82 ? -13.209 -16.905 -6.103 1.000 13.725 220 PRO A O 1
ATOM 1322 N N . THR A 1 83 ? -10.998 -17.031 -5.640 1.000 11.571 221 THR A N 1
ATOM 1323 C CA . THR A 1 83 ? -10.937 -18.460 -5.437 1.000 11.593 221 THR A CA 1
ATOM 1324 C C . THR A 1 83 ? -11.276 -18.897 -4.018 1.000 10.507 221 THR A C 1
ATOM 1325 O O . THR A 1 83 ? -11.347 -20.080 -3.768 1.000 11.745 221 THR A O 1
ATOM 1336 N N . GLY A 1 84 ? -11.462 -17.945 -3.107 1.000 10.168 222 GLY A N 1
ATOM 1337 C CA . GLY A 1 84 ? -11.795 -18.341 -1.742 1.000 10.245 222 GLY A CA 1
ATOM 1338 C C . GLY A 1 84 ? -10.652 -19.069 -1.037 1.000 9.937 222 GLY A C 1
ATOM 1339 O O . GLY A 1 84 ? -10.892 -19.990 -0.259 1.000 11.054 222 GLY A O 1
ATOM 1343 N N . THR A 1 85 ? -9.412 -18.633 -1.324 1.000 9.397 223 THR A N 1
ATOM 1344 C CA . THR A 1 85 ? -8.218 -19.318 -0.870 1.000 9.572 223 THR A CA 1
ATOM 1345 C C . THR A 1 85 ? -7.361 -18.428 0.024 1.000 9.276 223 THR A C 1
ATOM 1346 O O . THR A 1 85 ? -6.176 -18.700 0.207 1.000 9.945 223 THR A O 1
ATOM 1357 N N . THR A 1 86 ? -7.950 -17.390 0.603 1.000 8.778 224 THR A N 1
ATOM 1358 C CA . THR A 1 86 ? -7.233 -16.435 1.437 1.000 8.825 224 THR A CA 1
ATOM 1359 C C . THR A 1 86 ? -7.930 -16.240 2.777 1.000 8.301 224 THR A C 1
ATOM 1360 O O . THR A 1 86 ? -9.131 -16.494 2.954 1.000 9.293 224 THR A O 1
ATOM 1371 N N . GLU A 1 87 ? -7.159 -15.785 3.753 1.000 7.937 225 GLU A N 1
ATOM 1372 C CA . GLU A 1 87 ? -7.652 -15.518 5.093 1.000 7.383 225 GLU A CA 1
ATOM 1373 C C . GLU A 1 87 ? -8.107 -14.087 5.263 1.000 7.376 225 GLU A C 1
ATOM 1374 O O . GLU A 1 87 ? -7.465 -13.166 4.772 1.000 8.048 225 GLU A O 1
ATOM 1386 N N . PHE A 1 88 ? -9.189 -13.885 6.023 1.000 7.103 226 PHE A N 1
ATOM 1387 C CA . PHE A 1 88 ? -9.686 -12.549 6.260 1.000 7.212 226 PHE A CA 1
ATOM 1388 C C . PHE A 1 88 ? -10.680 -12.551 7.412 1.000 6.553 226 PHE A C 1
ATOM 1389 O O . PHE A 1 88 ? -11.247 -13.566 7.795 1.000 6.934 226 PHE A O 1
ATOM 1406 N N . TRP A 1 89 ? -10.873 -11.334 7.931 1.000 6.987 227 TRP A N 1
ATOM 1407 C CA . TRP A 1 89 ? -11.995 -10.976 8.789 1.000 6.968 227 TRP A CA 1
ATOM 1408 C C . TRP A 1 89 ? -12.696 -9.846 8.056 1.000 7.331 227 TRP A C 1
ATOM 1409 O O . TRP A 1 89 ? -12.083 -8.799 7.780 1.000 7.775 227 TRP A O 1
ATOM 1430 N N . LEU A 1 90 ? -13.984 -10.005 7.728 1.000 6.879 228 LEU A N 1
ATOM 1431 C CA . LEU A 1 90 ? -14.646 -9.019 6.872 1.000 7.412 228 LEU A CA 1
ATOM 1432 C C . LEU A 1 90 ? -14.715 -7.641 7.507 1.000 7.571 228 LEU A C 1
ATOM 1433 O O . LEU A 1 90 ? -14.612 -6.639 6.799 1.000 8.341 228 LEU A O 1
ATOM 1449 N N . GLY A 1 91 ? -14.922 -7.604 8.826 1.000 7.439 229 GLY A N 1
ATOM 1450 C CA . GLY A 1 91 ? -15.096 -6.352 9.530 1.000 7.842 229 GLY A CA 1
ATOM 1451 C C . GLY A 1 91 ? -16.398 -6.348 10.322 1.000 7.974 229 GLY A C 1
ATOM 1452 O O . GLY A 1 91 ? -17.460 -6.631 9.796 1.000 8.329 229 GLY A O 1
ATOM 1456 N N . ASN A 1 92 ? -16.291 -6.013 11.601 1.000 8.127 230 ASN A N 1
ATOM 1457 C CA . ASN A 1 92 ? -17.452 -6.043 12.484 1.000 7.912 230 ASN A CA 1
ATOM 1458 C C . ASN A 1 92 ? -18.532 -5.084 12.000 1.000 8.051 230 ASN A C 1
ATOM 1459 O O . ASN A 1 92 ? -19.698 -5.404 12.134 1.000 8.386 230 ASN A O 1
ATOM 1470 N N . GLU A 1 93 ? -18.151 -3.907 11.498 1.000 8.347 231 GLU A N 1
ATOM 1471 C CA . GLU A 1 93 ? -19.190 -2.985 11.035 1.000 8.586 231 GLU A CA 1
ATOM 1472 C C . GLU A 1 93 ? -19.961 -3.615 9.874 1.000 8.870 231 GLU A C 1
ATOM 1473 O O . GLU A 1 93 ? -21.162 -3.558 9.890 1.000 9.102 231 GLU A O 1
ATOM 1485 N N . LYS A 1 94 ? -19.264 -4.193 8.901 1.000 8.476 232 LYS A N 1
ATOM 1486 C CA . LYS A 1 94 ? -19.925 -4.864 7.776 1.000 8.431 232 LYS A CA 1
ATOM 1487 C C . LYS A 1 94 ? -20.790 -6.022 8.287 1.000 8.019 232 LYS A C 1
ATOM 1488 O O . LYS A 1 94 ? -21.872 -6.195 7.778 1.000 8.268 232 LYS A O 1
ATOM 1507 N N . ILE A 1 95 ? -20.266 -6.810 9.224 1.000 8.134 233 ILE A N 1
ATOM 1508 C CA . ILE A 1 95 ? -21.051 -7.997 9.697 1.000 8.174 233 ILE A CA 1
ATOM 1509 C C . ILE A 1 95 ? -22.315 -7.483 10.391 1.000 7.719 233 ILE A C 1
ATOM 1510 O O . ILE A 1 95 ? -23.348 -8.054 10.194 1.000 8.486 233 ILE A O 1
ATOM 1527 N N . HIS A 1 96 ? -22.192 -6.435 11.208 1.000 8.072 234 HIS A N 1
ATOM 1528 C CA . HIS A 1 96 ? -23.361 -5.812 11.828 1.000 8.623 234 HIS A CA 1
ATOM 1529 C C . HIS A 1 96 ? -24.373 -5.371 10.775 1.000 8.566 234 HIS A C 1
ATOM 1530 O O . HIS A 1 96 ? -25.571 -5.648 10.884 1.000 9.039 234 HIS A O 1
ATOM 1544 N N . LEU A 1 97 ? -23.903 -4.649 9.757 1.000 8.998 235 LEU A N 1
ATOM 1545 C CA . LEU A 1 97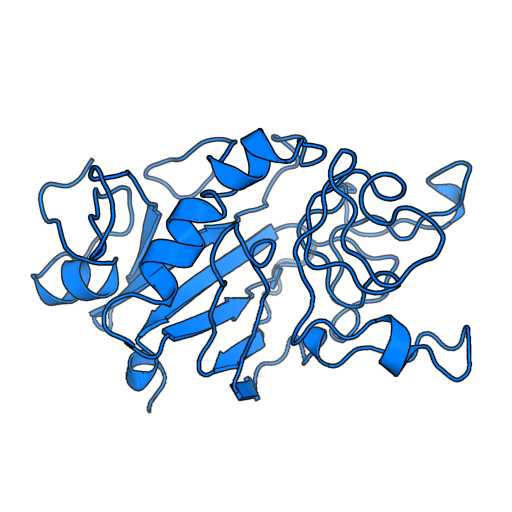 ? -24.812 -4.117 8.740 1.000 9.517 235 LEU A CA 1
ATOM 1546 C C . LEU A 1 97 ? -25.531 -5.212 7.989 1.000 9.092 235 LEU A C 1
ATOM 1547 O O . LEU A 1 97 ? -26.737 -5.108 7.711 1.000 10.270 235 LEU A O 1
ATOM 1563 N N . ILE A 1 98 ? -24.827 -6.280 7.633 1.000 8.652 236 ILE A N 1
ATOM 1564 C CA . ILE A 1 98 ? -25.474 -7.347 6.887 1.000 8.648 236 ILE A CA 1
ATOM 1565 C C . ILE A 1 98 ? -26.508 -8.038 7.789 1.000 8.809 236 ILE A C 1
ATOM 1566 O O . ILE A 1 98 ? -27.650 -8.252 7.395 1.000 9.795 236 ILE A O 1
ATOM 1582 N N . SER A 1 99 ? -26.064 -8.432 8.986 1.000 8.396 237 SER A N 1
ATOM 1583 C CA . SER A 1 99 ? -26.822 -9.361 9.804 1.000 8.600 237 SER A CA 1
ATOM 1584 C C . SER A 1 99 ? -28.041 -8.720 10.447 1.000 9.425 237 SER A C 1
ATOM 1585 O O . SER A 1 99 ? -28.921 -9.452 10.908 1.000 10.642 237 SER A O 1
ATOM 1593 N N . THR A 1 100 ? -28.132 -7.391 10.459 1.000 9.935 238 THR A N 1
ATOM 1594 C CA . THR A 1 100 ? -29.261 -6.719 11.070 1.000 10.953 238 THR A CA 1
ATOM 1595 C C . THR A 1 100 ? -30.154 -6.027 10.049 1.000 10.514 238 THR A C 1
ATOM 1596 O O . THR A 1 100 ? -31.201 -5.521 10.459 1.000 12.697 238 THR A O 1
ATOM 1607 N N . GLN A 1 101 ? -29.814 -6.010 8.780 1.000 10.095 239 GLN A N 1
ATOM 1608 C CA . GLN A 1 101 ? -30.563 -5.201 7.835 1.000 10.203 239 GLN A CA 1
ATOM 1609 C C . GLN A 1 101 ? -31.992 -5.724 7.694 1.000 10.976 239 GLN A C 1
ATOM 1610 O O . GLN A 1 101 ? -32.231 -6.913 7.520 1.000 10.611 239 GLN A O 1
ATOM 1624 N N . SER A 1 102 ? -32.932 -4.783 7.797 1.000 12.460 240 SER A N 1
ATOM 1625 C CA . SER A 1 102 ? -34.343 -5.023 7.557 1.000 14.060 240 SER A CA 1
ATOM 1626 C C . SER A 1 102 ? -34.872 -6.159 8.428 1.000 13.285 240 SER A C 1
ATOM 1627 O O . SER A 1 102 ? -35.894 -6.755 8.117 1.000 16.186 240 SER A O 1
ATOM 1635 N N . ALA A 1 103 ? -34.229 -6.400 9.572 1.000 12.398 241 ALA A N 1
ATOM 1636 C CA . ALA A 1 103 ? -34.573 -7.501 10.463 1.000 12.635 241 ALA A CA 1
ATOM 1637 C C . ALA A 1 103 ? -34.671 -8.835 9.725 1.000 11.293 241 ALA A C 1
ATOM 1638 O O . ALA A 1 103 ? -35.372 -9.740 10.191 1.000 12.168 241 ALA A O 1
ATOM 1645 N N . ILE A 1 104 ? -33.902 -9.034 8.654 1.000 10.746 242 ILE A N 1
ATOM 1646 C CA . ILE A 1 104 ? -33.860 -10.313 7.981 1.000 10.619 242 ILE A CA 1
ATOM 1647 C C . ILE A 1 104 ? -33.232 -11.299 8.937 1.000 9.746 242 ILE A C 1
ATOM 1648 O O . ILE A 1 104 ? -32.177 -11.030 9.499 1.000 10.286 242 ILE A O 1
ATOM 1664 N N . PRO A 1 105 ? -33.840 -12.469 9.139 1.000 9.606 243 PRO A N 1
ATOM 1665 C CA . PRO A 1 105 ? -33.237 -13.471 9.993 1.000 9.549 243 PRO A CA 1
ATOM 1666 C C . PRO A 1 105 ? -32.155 -14.179 9.203 1.000 9.362 243 PRO A C 1
ATOM 1667 O O . PRO A 1 105 ? -32.453 -14.669 8.100 1.000 11.599 243 PRO A O 1
ATOM 1678 N N . TYR A 1 106 ? -30.932 -14.144 9.693 1.000 8.477 244 TYR A N 1
ATOM 1679 C CA . TYR A 1 106 ? -29.826 -14.882 9.121 1.000 8.194 244 TYR A CA 1
ATOM 1680 C C . TYR A 1 106 ? -29.471 -16.088 9.987 1.000 8.246 244 TYR A C 1
ATOM 1681 O O . TYR A 1 106 ? -29.636 -16.087 11.211 1.000 9.924 244 TYR A O 1
ATOM 1699 N N . ALA A 1 107 ? -28.981 -17.121 9.350 1.000 8.520 245 ALA A N 1
ATOM 1700 C CA . ALA A 1 107 ? -28.265 -18.202 10.013 1.000 8.853 245 ALA A CA 1
ATOM 1701 C C . ALA A 1 107 ? -26.775 -17.960 9.871 1.000 7.811 245 ALA A C 1
ATOM 1702 O O . ALA A 1 107 ? -26.315 -17.525 8.809 1.000 8.561 245 ALA A O 1
ATOM 1709 N N . LEU A 1 108 ? -26.035 -18.327 10.928 1.000 7.625 246 LEU A N 1
ATOM 1710 C CA . LEU A 1 108 ? -24.573 -18.443 10.857 1.000 7.155 246 LEU A CA 1
ATOM 1711 C C . LEU A 1 108 ? -24.227 -19.915 10.685 1.000 6.997 246 LEU A C 1
ATOM 1712 O O . LEU A 1 108 ? -24.756 -20.743 11.394 1.000 7.912 246 LEU A O 1
ATOM 1728 N N . ARG A 1 109 ? -23.344 -20.231 9.752 1.000 7.095 247 ARG A N 1
ATOM 1729 C CA . ARG A 1 109 ? -22.756 -21.568 9.682 1.000 7.395 247 ARG A CA 1
ATOM 1730 C C . ARG A 1 109 ? -21.275 -21.406 9.996 1.000 7.162 247 ARG A C 1
ATOM 1731 O O . ARG A 1 109 ? -20.600 -20.584 9.355 1.000 7.662 247 ARG A O 1
ATOM 1752 N N . VAL A 1 110 ? -20.820 -22.172 10.984 1.000 7.768 248 VAL A N 1
ATOM 1753 C CA . VAL A 1 110 ? -19.396 -22.325 11.287 1.000 7.993 248 VAL A CA 1
ATOM 1754 C C . VAL A 1 110 ? -18.978 -23.631 10.605 1.000 7.767 248 VAL A C 1
ATOM 1755 O O . VAL A 1 110 ? -19.616 -24.651 10.827 1.000 8.825 248 VAL A O 1
ATOM 1768 N N A GLU A 1 111 ? -17.975 -23.615 9.772 0.700 8.062 249 GLU A N 1
ATOM 1769 N N B GLU A 1 111 ? -17.993 -23.617 9.736 0.300 7.999 249 GLU A N 1
ATOM 1770 C CA A GLU A 1 111 ? -17.492 -24.792 9.076 0.700 8.944 249 GLU A CA 1
ATOM 1771 C CA B GLU A 1 111 ? -17.494 -24.819 9.084 0.300 8.609 249 GLU A CA 1
ATOM 1772 C C A GLU A 1 111 ? -16.034 -24.985 9.456 0.700 8.388 249 GLU A C 1
ATOM 1773 C C B GLU A 1 111 ? -16.026 -24.978 9.442 0.300 8.441 249 GLU A C 1
ATOM 1774 O O A GLU A 1 111 ? -15.250 -24.057 9.282 0.700 8.796 249 GLU A O 1
ATOM 1775 O O B GLU A 1 111 ? -15.238 -24.063 9.194 0.300 8.967 249 GLU A O 1
ATOM 1798 N N . LEU A 1 112 ? -15.693 -26.144 9.999 1.000 8.258 250 LEU A N 1
ATOM 1799 C CA . LEU A 1 112 ? -14.356 -26.411 10.498 1.000 8.561 250 LEU A CA 1
ATOM 1800 C C . LEU A 1 112 ? -13.739 -27.549 9.719 1.000 9.098 250 LEU A C 1
ATOM 1801 O O . LEU A 1 112 ? -14.415 -28.524 9.469 1.000 11.059 250 LEU A O 1
ATOM 1818 N N . GLU A 1 113 ? -12.460 -27.459 9.402 1.000 9.382 251 GLU A N 1
ATOM 1819 C CA . GLU A 1 113 ? -11.740 -28.567 8.792 1.000 10.135 251 GLU A CA 1
ATOM 1820 C C . GLU A 1 113 ? -10.554 -28.886 9.688 1.000 10.105 251 GLU A C 1
ATOM 1821 O O . GLU A 1 113 ? -9.775 -28.000 10.057 1.000 10.400 251 GLU A O 1
ATOM 1833 N N . ASP A 1 114 ? -10.404 -30.184 9.985 1.000 10.750 252 ASP A N 1
ATOM 1834 C CA . ASP A 1 114 ? -9.254 -30.647 10.743 1.000 11.634 252 ASP A CA 1
ATOM 1835 C C . ASP A 1 114 ? -8.091 -30.966 9.795 1.000 11.971 252 ASP A C 1
ATOM 1836 O O . ASP A 1 114 ? -8.202 -30.771 8.589 1.000 13.189 252 ASP A O 1
ATOM 1845 N N . TRP A 1 115 ? -6.968 -31.414 10.367 1.000 11.795 253 TRP A N 1
ATOM 1846 C CA . TRP A 1 115 ? -5.744 -31.654 9.581 1.000 12.322 253 TRP A CA 1
ATOM 1847 C C . TRP A 1 115 ? -5.785 -33.018 8.884 1.000 14.297 253 TRP A C 1
ATOM 1848 O O . TRP A 1 115 ? -4.831 -33.352 8.173 1.000 17.537 253 TRP A O 1
ATOM 1869 N N . ASN A 1 116 ? -6.883 -33.756 9.053 1.000 14.160 254 ASN A N 1
ATOM 1870 C CA . ASN A 1 116 ? -7.126 -35.030 8.350 1.000 16.849 254 ASN A CA 1
ATOM 1871 C C . ASN A 1 116 ? -8.105 -34.865 7.180 1.000 17.626 254 ASN A C 1
ATOM 1872 O O . ASN A 1 116 ? -8.354 -35.856 6.485 1.000 21.172 254 ASN A O 1
ATOM 1883 N N . GLY A 1 117 ? -8.676 -33.683 6.955 1.000 17.995 255 GLY A N 1
ATOM 1884 C CA . GLY A 1 117 ? -9.552 -33.458 5.798 1.000 20.181 255 GLY A CA 1
ATOM 1885 C C . GLY A 1 117 ? -11.025 -33.683 6.108 1.000 19.232 255 GLY A C 1
ATOM 1886 O O . GLY A 1 117 ? -11.833 -33.788 5.168 1.000 21.923 255 GLY A O 1
ATOM 1890 N N . ARG A 1 118 ? -11.358 -33.785 7.387 1.000 15.156 256 ARG A N 1
ATOM 1891 C CA . ARG A 1 118 ? -12.767 -33.878 7.778 1.000 14.669 256 ARG A CA 1
ATOM 1892 C C . ARG A 1 118 ? -13.329 -32.477 8.015 1.000 12.810 256 ARG A C 1
ATOM 1893 O O . ARG A 1 118 ? -12.670 -31.720 8.729 1.000 12.794 256 ARG A O 1
ATOM 1914 N N A THR A 1 119 ? -14.471 -32.169 7.481 0.500 11.864 257 THR A N 1
ATOM 1915 N N B THR A 1 119 ? -14.519 -32.229 7.485 0.500 14.048 257 THR A N 1
ATOM 1916 C CA A THR A 1 119 ? -15.194 -30.943 7.782 0.500 10.683 257 THR A CA 1
ATOM 1917 C CA B THR A 1 119 ? -15.234 -30.990 7.774 0.500 13.821 257 THR A CA 1
ATOM 1918 C C A THR A 1 119 ? -16.401 -31.252 8.655 0.500 10.475 257 THR A C 1
ATOM 1919 C C B THR A 1 119 ? -16.475 -31.274 8.603 0.500 13.185 257 THR A C 1
ATOM 1920 O O A THR A 1 119 ? -17.091 -32.225 8.433 0.500 11.077 257 THR A O 1
ATOM 1921 O O B THR A 1 119 ? -17.094 -32.321 8.471 0.500 16.521 257 THR A O 1
ATOM 1942 N N . SER A 1 120 ? -16.665 -30.366 9.611 1.000 10.868 258 SER A N 1
ATOM 1943 C CA . SER A 1 120 ? -17.848 -30.398 10.449 1.000 10.850 258 SER A CA 1
ATOM 1944 C C . SER A 1 120 ? -18.488 -29.011 10.450 1.000 10.043 258 SER A C 1
ATOM 1945 O O . SER A 1 120 ? -17.841 -28.029 10.095 1.000 10.780 258 SER A O 1
ATOM 1954 N N . THR A 1 121 ? -19.747 -28.947 10.883 1.000 9.724 259 THR A N 1
ATOM 1955 C CA . THR A 1 121 ? -20.463 -27.667 10.890 1.000 9.765 259 THR A CA 1
ATOM 1956 C C . THR A 1 121 ? -21.236 -27.492 12.183 1.000 9.030 259 THR A C 1
ATOM 1957 O O . THR A 1 121 ? -21.611 -28.458 12.860 1.000 10.147 259 THR A O 1
ATOM 1968 N N . ALA A 1 122 ? -21.482 -26.209 12.488 1.000 8.853 260 ALA A N 1
ATOM 1969 C CA . ALA A 1 122 ? -22.369 -25.805 13.567 1.000 8.967 260 ALA A CA 1
ATOM 1970 C C . ALA A 1 122 ? -23.169 -24.606 13.080 1.000 8.945 260 ALA A C 1
ATOM 1971 O O . ALA A 1 122 ? -22.582 -23.634 12.605 1.000 8.819 260 ALA A O 1
ATOM 1978 N N . ASP A 1 123 ? -24.502 -24.701 13.154 1.000 8.729 261 ASP A N 1
ATOM 1979 C CA . ASP A 1 123 ? -25.383 -23.672 12.647 1.000 8.772 261 ASP A CA 1
ATOM 1980 C C . ASP A 1 123 ? -26.081 -22.970 13.806 1.000 8.781 261 ASP A C 1
ATOM 1981 O O . ASP A 1 123 ? -26.529 -23.626 14.763 1.000 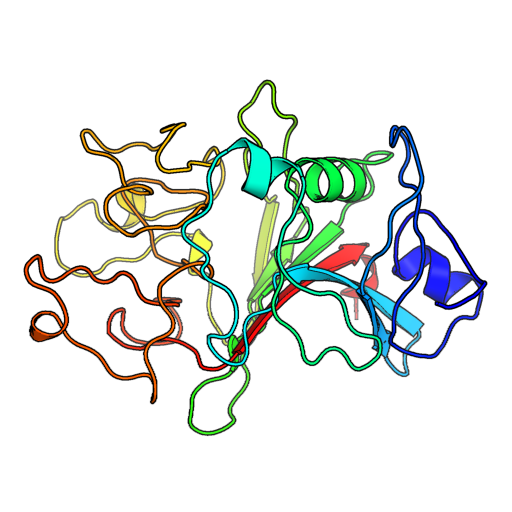10.038 261 ASP A O 1
ATOM 1990 N N . TYR A 1 124 ? -26.223 -21.643 13.688 1.000 8.244 262 TYR A N 1
ATOM 1991 C CA . TYR A 1 124 ? -26.863 -20.813 14.679 1.000 8.261 262 TYR A CA 1
ATOM 1992 C C . TYR A 1 124 ? -27.968 -20.020 14.008 1.000 8.160 262 TYR A C 1
ATOM 1993 O O . TYR A 1 124 ? -27.716 -19.284 13.058 1.000 9.220 262 TYR A O 1
ATOM 2011 N N . ALA A 1 125 ? -29.171 -20.130 14.548 1.000 8.279 263 ALA A N 1
ATOM 2012 C CA . ALA A 1 125 ? -30.343 -19.472 13.989 1.000 8.721 263 ALA A CA 1
ATOM 2013 C C . ALA A 1 125 ? -30.457 -18.061 14.504 1.000 8.497 263 ALA A C 1
ATOM 2014 O O . ALA A 1 125 ? -30.269 -17.812 15.685 1.000 9.431 263 ALA A O 1
ATOM 2021 N N . MET A 1 126 ? -30.840 -17.137 13.612 1.000 8.123 264 MET A N 1
ATOM 2022 C CA . MET A 1 126 ? -31.147 -15.764 13.952 1.000 8.654 264 MET A CA 1
ATOM 2023 C C . MET A 1 126 ? -29.924 -15.098 14.563 1.000 8.632 264 MET A C 1
ATOM 2024 O O . MET A 1 126 ? -29.955 -14.439 15.590 1.000 10.231 264 MET A O 1
ATOM 2038 N N . PHE A 1 127 ? -28.779 -15.275 13.888 1.000 8.429 265 PHE A N 1
ATOM 2039 C CA . PHE A 1 127 ? -27.498 -14.698 14.252 1.000 8.633 265 PHE A CA 1
ATOM 2040 C C . PHE A 1 127 ? -27.435 -13.209 13.923 1.000 8.342 265 PHE A C 1
ATOM 2041 O O . PHE A 1 127 ? -27.743 -12.796 12.816 1.000 9.237 265 PHE A O 1
ATOM 2058 N N . LYS A 1 128 ? -27.006 -12.415 14.893 1.000 8.010 266 LYS A N 1
ATOM 2059 C CA . LYS A 1 128 ? -26.873 -10.973 14.744 1.000 9.047 266 LYS A CA 1
ATOM 2060 C C . LYS A 1 128 ? -25.605 -10.496 15.436 1.000 8.388 266 LYS A C 1
ATOM 2061 O O . LYS A 1 128 ? -25.226 -11.048 16.473 1.000 8.675 266 LYS A O 1
ATOM 2080 N N . VAL A 1 129 ? -25.021 -9.436 14.889 1.000 8.127 267 VAL A N 1
ATOM 2081 C CA . VAL A 1 129 ? -23.974 -8.686 15.548 1.000 8.282 267 VAL A CA 1
ATOM 2082 C C . VAL A 1 129 ? -24.511 -7.268 15.708 1.000 8.308 267 VAL A C 1
ATOM 2083 O O . VAL A 1 129 ? -24.946 -6.655 14.725 1.000 8.963 267 VAL A O 1
ATOM 2096 N N . GLY A 1 130 ? -24.466 -6.755 16.931 1.000 8.756 268 GLY A N 1
ATOM 2097 C CA . GLY A 1 130 ? -24.974 -5.448 17.257 1.000 9.538 268 GLY A CA 1
ATOM 2098 C C . GLY A 1 130 ? -24.040 -4.343 16.807 1.000 9.534 268 GLY A C 1
ATOM 2099 O O . GLY A 1 130 ? -23.002 -4.567 16.201 1.000 9.675 268 GLY A O 1
ATOM 2103 N N . PRO A 1 131 ? -24.440 -3.082 17.075 1.000 10.276 269 PRO A N 1
ATOM 2104 C CA . PRO A 1 131 ? -23.674 -1.936 16.611 1.000 10.507 269 PRO A CA 1
ATOM 2105 C C . PRO A 1 131 ? -22.446 -1.705 17.480 1.000 10.779 269 PRO A C 1
ATOM 2106 O O . PRO A 1 131 ? -22.297 -2.282 18.547 1.000 10.814 269 PRO A O 1
ATOM 2117 N N . GLU A 1 132 ? -21.581 -0.810 17.018 1.000 11.073 270 GLU A N 1
ATOM 2118 C CA . GLU A 1 132 ? -20.371 -0.499 17.770 1.000 11.617 270 GLU A CA 1
ATOM 2119 C C . GLU A 1 132 ? -20.706 0.052 19.159 1.000 12.102 270 GLU A C 1
ATOM 2120 O O . GLU A 1 132 ? -19.960 -0.196 20.100 1.000 13.014 270 GLU A O 1
ATOM 2132 N N . ALA A 1 133 ? -21.815 0.783 19.302 1.000 13.031 271 ALA A N 1
ATOM 2133 C CA . ALA A 1 133 ? -22.237 1.316 20.582 1.000 13.944 271 ALA A CA 1
ATOM 2134 C C . ALA A 1 133 ? -22.451 0.210 21.616 1.000 14.419 271 ALA A C 1
ATOM 2135 O O . ALA A 1 133 ? -22.409 0.476 22.815 1.000 17.660 271 ALA A O 1
ATOM 2142 N N . ASP A 1 134 ? -22.735 -1.010 21.173 1.000 12.686 272 ASP A N 1
ATOM 2143 C CA . ASP A 1 134 ? -22.887 -2.143 22.062 1.000 12.366 272 ASP A CA 1
ATOM 2144 C C . ASP A 1 134 ? -21.741 -3.145 21.854 1.000 11.451 272 ASP A C 1
ATOM 2145 O O . ASP A 1 134 ? -21.903 -4.337 22.087 1.000 12.175 272 ASP A O 1
ATOM 2154 N N . LYS A 1 135 ? -20.608 -2.620 21.383 1.000 10.776 273 LYS A N 1
ATOM 2155 C CA . LYS A 1 135 ? -19.378 -3.390 21.208 1.000 10.529 273 LYS A CA 1
ATOM 2156 C C . LYS A 1 135 ? -19.626 -4.625 20.352 1.000 9.988 273 LYS A C 1
ATOM 2157 O O . LYS A 1 135 ? -19.036 -5.684 20.597 1.000 9.911 273 LYS A O 1
ATOM 2176 N N . TYR A 1 136 ? -20.427 -4.501 19.307 1.000 9.330 274 TYR A N 1
ATOM 2177 C CA . TYR A 1 136 ? -20.563 -5.560 18.326 1.000 8.713 274 TYR A CA 1
ATOM 2178 C C . TYR A 1 136 ? -21.006 -6.870 18.967 1.000 8.578 274 TYR A C 1
ATOM 2179 O O . TYR A 1 136 ? -20.547 -7.959 18.603 1.000 9.094 274 TYR A O 1
ATOM 2197 N N . ARG A 1 137 ? -21.965 -6.789 19.886 1.000 8.807 275 ARG A N 1
ATOM 2198 C CA . ARG A 1 137 ? -22.402 -7.957 20.639 1.000 8.940 275 ARG A CA 1
ATOM 2199 C C . ARG A 1 137 ? -22.971 -9.032 19.713 1.000 8.553 275 ARG A C 1
ATOM 2200 O O . ARG A 1 137 ? -23.779 -8.756 18.819 1.000 9.326 275 ARG A O 1
ATOM 2221 N N A LEU A 1 138 ? -22.562 -10.286 19.945 0.500 8.630 276 LEU A N 1
ATOM 2222 N N B LEU A 1 138 ? -22.651 -10.288 20.044 0.500 8.534 276 LEU A N 1
ATOM 2223 C CA A LEU A 1 138 ? -23.108 -11.438 19.248 0.500 8.570 276 LEU A CA 1
ATOM 2224 C CA B LEU A 1 138 ? -23.135 -11.459 19.343 0.500 8.656 276 LEU A CA 1
ATOM 2225 C C A LEU A 1 138 ? -24.391 -11.872 19.956 0.500 8.958 276 LEU A C 1
ATOM 2226 C C B LEU A 1 138 ? -24.406 -11.999 19.994 0.500 8.777 276 LEU A C 1
ATOM 2227 O O A LEU A 1 138 ? -24.379 -11.938 21.190 0.500 9.542 276 LEU A O 1
ATOM 2228 O O B LEU A 1 138 ? -24.404 -12.337 21.183 0.500 7.812 276 LEU A O 1
ATOM 2259 N N . THR A 1 139 ? -25.432 -12.245 19.177 1.000 8.908 277 THR A N 1
ATOM 2260 C CA . THR A 1 139 ? -26.613 -12.929 19.687 1.000 9.300 277 THR A CA 1
ATOM 2261 C C . THR A 1 139 ? -27.107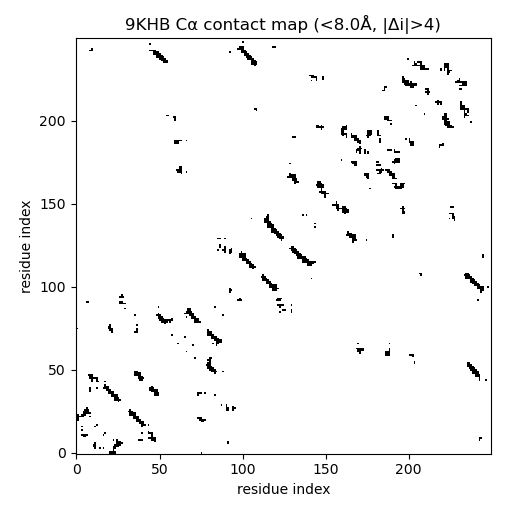 -13.937 18.669 1.000 9.031 277 THR A C 1
ATOM 2262 O O . THR A 1 139 ? -26.900 -13.756 17.462 1.000 9.323 277 THR A O 1
ATOM 2274 N N . TYR A 1 140 ? -27.774 -15.000 19.146 1.000 8.708 278 TYR A N 1
ATOM 2275 C CA . TYR A 1 140 ? -28.502 -15.920 18.294 1.000 8.861 278 TYR A CA 1
ATOM 2276 C C . TYR A 1 140 ? -29.691 -16.433 19.077 1.000 9.188 278 TYR A C 1
ATOM 2277 O O . TYR A 1 140 ? -29.688 -16.417 20.314 1.000 9.927 278 TYR A O 1
ATOM 2295 N N . ALA A 1 141 ? -30.671 -16.958 18.346 1.000 9.346 279 ALA A N 1
ATOM 2296 C CA . ALA A 1 141 ? -31.877 -17.490 18.971 1.000 9.909 279 ALA A CA 1
ATOM 2297 C C . ALA A 1 141 ? -31.683 -18.901 19.478 1.000 10.237 279 ALA A C 1
ATOM 2298 O O . ALA A 1 141 ? -32.212 -19.243 20.536 1.000 12.669 279 ALA A O 1
ATOM 2305 N N . TYR A 1 142 ? -31.041 -19.772 18.705 1.000 9.534 280 TYR A N 1
ATOM 2306 C CA . TYR A 1 142 ? -30.852 -21.155 19.101 1.000 9.562 280 TYR A CA 1
ATOM 2307 C C . TYR A 1 142 ? -29.771 -21.776 18.241 1.000 9.553 280 TYR A C 1
ATOM 2308 O O . TYR A 1 142 ? -29.514 -21.305 17.137 1.000 9.869 280 TYR A O 1
ATOM 2326 N N . PHE A 1 143 ? -29.152 -22.823 18.786 1.000 9.770 281 PHE A N 1
ATOM 2327 C CA . PHE A 1 143 ? -28.284 -23.701 18.024 1.000 9.770 281 PHE A CA 1
ATOM 2328 C C . PHE A 1 143 ? -29.130 -24.604 17.144 1.000 9.953 281 PHE A C 1
ATOM 2329 O O . PHE A 1 143 ? -29.964 -25.359 17.634 1.000 10.602 281 PHE A O 1
ATOM 2346 N N . ALA A 1 144 ? -28.902 -24.547 15.829 1.000 10.675 282 ALA A N 1
ATOM 2347 C CA . ALA A 1 144 ? -29.707 -25.278 14.871 1.000 11.957 282 ALA A CA 1
ATOM 2348 C C . ALA A 1 144 ? -29.075 -26.582 14.421 1.000 14.689 282 ALA A C 1
ATOM 2349 O O . ALA A 1 144 ? -29.521 -27.158 13.435 1.000 21.697 282 ALA A O 1
ATOM 2356 N N . GLY A 1 145 ? -27.991 -27.012 15.041 1.000 12.550 283 GLY A N 1
ATOM 2357 C CA . GLY A 1 145 ? -27.496 -28.343 14.789 1.000 12.516 283 GLY A CA 1
ATOM 2358 C C . GLY A 1 145 ? -26.162 -28.338 14.076 1.000 11.454 283 GLY A C 1
ATOM 2359 O O . GLY A 1 145 ? -25.705 -27.326 13.558 1.000 12.415 283 GLY A O 1
ATOM 2363 N N . GLY A 1 146 ? -25.576 -29.523 14.015 1.000 12.086 284 GLY A N 1
ATOM 2364 C CA . GLY A 1 146 ? -24.369 -29.771 13.253 1.000 12.099 284 GLY A CA 1
ATOM 2365 C C . GLY A 1 146 ? -23.402 -30.622 14.051 1.000 11.742 284 GLY A C 1
ATOM 2366 O O . GLY A 1 146 ? -23.349 -30.512 15.268 1.000 12.335 284 GLY A O 1
ATOM 2370 N N . ASP A 1 147 ? -22.606 -31.392 13.319 1.000 12.414 285 ASP A N 1
ATOM 2371 C CA . ASP A 1 147 ? -21.703 -32.347 13.931 1.000 12.908 285 ASP A CA 1
ATOM 2372 C C . ASP A 1 147 ? -20.516 -31.710 14.655 1.000 11.981 285 ASP A C 1
ATOM 2373 O O . ASP A 1 147 ? -19.877 -32.375 15.469 1.000 14.044 285 ASP A O 1
ATOM 2382 N N . ALA A 1 148 ? -20.246 -30.419 14.448 1.000 11.080 286 ALA A N 1
ATOM 2383 C CA . ALA A 1 148 ? -19.213 -29.762 15.245 1.000 10.546 286 ALA A CA 1
ATOM 2384 C C . ALA A 1 148 ? -19.661 -29.520 16.682 1.000 10.440 286 ALA A C 1
ATOM 2385 O O . ALA A 1 148 ? -18.838 -29.252 17.555 1.000 10.368 286 ALA A O 1
ATOM 2392 N N . GLY A 1 149 ? -20.969 -29.579 16.929 1.000 10.656 287 GLY A N 1
ATOM 2393 C CA . GLY A 1 149 ? -21.491 -29.327 18.242 1.000 10.607 287 GLY A CA 1
ATOM 2394 C C . GLY A 1 149 ? -21.582 -27.844 18.587 1.000 9.528 287 GLY A C 1
ATOM 2395 O O . GLY A 1 149 ? -21.096 -26.962 17.870 1.000 9.783 287 GLY A O 1
ATOM 2399 N N . ASP A 1 150 ? -22.222 -27.566 19.722 1.000 10.022 288 ASP A N 1
ATOM 2400 C CA . ASP A 1 150 ? -22.602 -26.225 20.095 1.000 9.918 288 ASP A CA 1
ATOM 2401 C C . ASP A 1 150 ? -21.594 -25.583 21.035 1.000 9.665 288 ASP A C 1
ATOM 2402 O O . ASP A 1 150 ? -21.842 -25.384 22.232 1.000 10.230 288 ASP A O 1
ATOM 2411 N N . ALA A 1 151 ? -20.434 -25.179 20.498 1.000 9.331 289 ALA A N 1
ATOM 2412 C CA . ALA A 1 151 ? -19.411 -24.603 21.359 1.000 9.024 289 ALA A CA 1
ATOM 2413 C C . ALA A 1 151 ? -19.838 -23.264 21.931 1.000 9.141 289 ALA A C 1
ATOM 2414 O O . ALA A 1 151 ? -19.379 -22.855 23.006 1.000 9.689 289 ALA A O 1
ATOM 2421 N N . PHE A 1 152 ? -20.716 -22.547 21.212 1.000 8.758 290 PHE A N 1
ATOM 2422 C CA . PHE A 1 152 ? -21.164 -21.273 21.734 1.000 8.865 290 PHE A CA 1
ATOM 2423 C C . PHE A 1 152 ? -22.009 -21.406 23.002 1.000 9.115 290 PHE A C 1
ATOM 2424 O O . PHE A 1 152 ? -22.175 -20.404 23.706 1.000 9.811 290 PHE A O 1
ATOM 2441 N N . ASP A 1 153 ? -22.464 -22.615 23.341 1.000 9.688 291 ASP A N 1
ATOM 2442 C CA . ASP A 1 153 ? -23.186 -22.814 24.578 1.000 10.811 291 ASP A CA 1
ATOM 2443 C C . ASP A 1 153 ? -22.229 -22.822 25.781 1.000 11.718 291 ASP A C 1
ATOM 2444 O O . ASP A 1 153 ? -22.699 -22.883 26.925 1.000 14.234 291 ASP A O 1
ATOM 2453 N N . GLY A 1 154 ? -20.908 -22.807 25.561 1.000 11.369 292 GLY A N 1
ATOM 2454 C CA . GLY A 1 154 ? -19.951 -23.005 26.630 1.000 11.821 292 GLY A CA 1
ATOM 2455 C C . GLY A 1 154 ? -19.622 -24.476 26.788 1.000 13.048 292 GLY A C 1
ATOM 2456 O O . GLY A 1 154 ? -20.359 -25.344 26.347 1.000 16.461 292 GLY A O 1
ATOM 2460 N N . PHE A 1 155 ? -18.533 -24.753 27.493 1.000 12.369 293 PHE A N 1
ATOM 2461 C CA . PHE A 1 155 ? -18.056 -26.120 27.604 1.000 12.491 293 PHE A CA 1
ATOM 2462 C C . PHE A 1 155 ? -17.454 -26.353 28.984 1.000 12.675 293 PHE A C 1
ATOM 2463 O O . PHE A 1 155 ? -16.857 -25.456 29.548 1.000 13.550 293 PHE A O 1
ATOM 2480 N N . ASP A 1 156 ? -17.660 -27.562 29.496 1.000 14.554 294 ASP A N 1
ATOM 2481 C CA . ASP A 1 156 ? -17.080 -27.971 30.761 1.000 15.935 294 ASP A CA 1
ATOM 2482 C C . ASP A 1 156 ? -15.704 -28.580 30.496 1.000 15.759 294 ASP A C 1
ATOM 2483 O O . ASP A 1 156 ? -15.600 -29.716 30.035 1.000 17.322 294 ASP A O 1
ATOM 2492 N N . PHE A 1 157 ? -14.654 -27.810 30.777 1.000 15.995 295 PHE A N 1
ATOM 2493 C CA . PHE A 1 157 ? -13.276 -28.248 30.579 1.000 15.379 295 PHE A CA 1
ATOM 2494 C C . PHE A 1 157 ? -12.751 -29.019 31.787 1.000 17.330 295 PHE A C 1
ATOM 2495 O O . PHE A 1 157 ? -11.605 -29.464 31.766 1.000 19.403 295 PHE A O 1
ATOM 2512 N N . GLY A 1 158 ? -13.562 -29.104 32.842 1.000 19.770 296 GLY A N 1
ATOM 2513 C CA . GLY A 1 158 ? -13.141 -29.787 34.052 1.000 20.792 296 GLY A CA 1
ATOM 2514 C C . GLY A 1 158 ? -12.173 -28.957 34.892 1.000 23.741 296 GLY A C 1
ATOM 2515 O O . GLY A 1 158 ? -11.520 -29.485 35.786 1.000 28.592 296 GLY A O 1
ATOM 2519 N N . ASP A 1 159 ? -12.118 -27.649 34.670 1.000 20.589 297 ASP A N 1
ATOM 2520 C CA . ASP A 1 159 ? -11.196 -26.780 35.374 1.000 21.163 297 ASP A CA 1
ATOM 2521 C C . ASP A 1 159 ? -11.831 -26.070 36.555 1.000 21.032 297 ASP A C 1
ATOM 2522 O O . ASP A 1 159 ? -11.209 -25.943 37.593 1.000 25.300 297 ASP A O 1
ATOM 2531 N N . ASP A 1 160 ? -13.042 -25.569 36.378 1.000 18.538 298 ASP A N 1
ATOM 2532 C CA . ASP A 1 160 ? -13.757 -24.830 37.395 1.000 17.068 298 ASP A CA 1
ATOM 2533 C C . ASP A 1 160 ? -15.180 -25.321 37.326 1.000 16.929 298 ASP A C 1
ATOM 2534 O O . ASP A 1 160 ? -15.681 -25.581 36.238 1.000 16.196 298 ASP A O 1
ATOM 2543 N N . PRO A 1 161 ? -15.900 -25.389 38.467 1.000 16.378 299 PRO A N 1
ATOM 2544 C CA . PRO A 1 161 ? -17.298 -25.783 38.415 1.000 16.746 299 PRO A CA 1
ATOM 2545 C C . PRO A 1 161 ? -18.110 -24.939 37.444 1.000 14.839 299 PRO A C 1
ATOM 2546 O O . PRO A 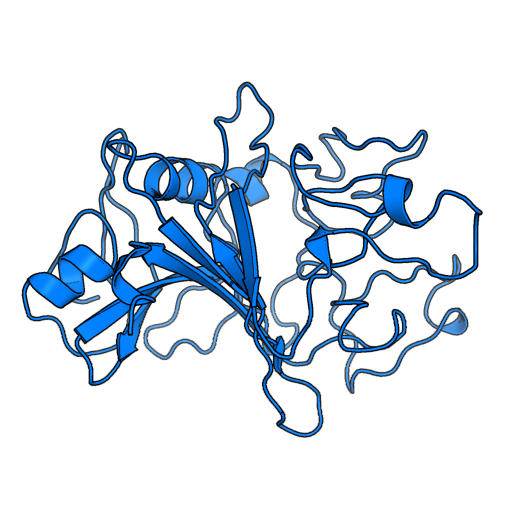1 161 ? -19.098 -25.424 36.911 1.000 16.911 299 PRO A O 1
ATOM 2557 N N . SER A 1 162 ? -17.697 -23.672 37.249 1.000 14.373 300 SER A N 1
ATOM 2558 C CA . SER A 1 162 ? -18.471 -22.743 36.439 1.000 13.522 300 SER A CA 1
ATOM 2559 C C . SER A 1 162 ? -17.968 -22.614 35.008 1.000 12.728 300 SER A C 1
ATOM 2560 O O . SER A 1 162 ? -18.310 -21.658 34.331 1.000 12.926 300 SER A O 1
ATOM 2568 N N . ASP A 1 163 ? -17.178 -23.581 34.543 1.000 13.051 301 ASP A N 1
ATOM 2569 C CA . ASP A 1 163 ? -16.601 -23.475 33.215 1.000 12.489 301 ASP A CA 1
ATOM 2570 C C . ASP A 1 163 ? -17.628 -23.151 32.134 1.000 11.737 301 ASP A C 1
ATOM 2571 O O . ASP A 1 163 ? -17.334 -22.357 31.242 1.000 11.625 301 ASP A O 1
ATOM 2580 N N . LYS A 1 164 ? -18.790 -23.786 32.143 1.000 12.865 302 LYS A N 1
ATOM 2581 C CA . LYS A 1 164 ? -19.742 -23.546 31.075 1.000 14.638 302 LYS A CA 1
ATOM 2582 C C . LYS A 1 164 ? -20.214 -22.088 31.082 1.000 14.476 302 LYS A C 1
ATOM 2583 O O . LYS A 1 164 ? -20.311 -21.449 30.022 1.000 15.042 302 LYS A O 1
ATOM 2602 N N . PHE A 1 165 ? -20.492 -21.534 32.272 1.000 14.150 303 PHE A N 1
ATOM 2603 C CA . PHE A 1 165 ? -20.887 -20.134 32.410 1.000 14.232 303 PHE A CA 1
ATOM 2604 C C . PHE A 1 165 ? -19.766 -19.196 31.950 1.000 13.001 303 PHE A C 1
ATOM 2605 O O . PHE A 1 165 ? -20.028 -18.105 31.454 1.000 13.757 303 PHE A O 1
ATOM 2622 N N . PHE A 1 166 ? -18.518 -19.611 32.163 1.000 12.163 304 PHE A N 1
ATOM 2623 C CA . PHE A 1 166 ? -17.356 -18.818 31.825 1.000 12.319 304 PHE A CA 1
ATOM 2624 C C . PHE A 1 166 ? -17.045 -18.849 30.328 1.000 10.831 304 PHE A C 1
ATOM 2625 O O . PHE A 1 166 ? -16.250 -18.014 29.899 1.000 11.990 304 PHE A O 1
ATOM 2642 N N . THR A 1 167 ? -17.565 -19.814 29.593 1.000 10.486 305 THR A N 1
ATOM 2643 C CA . THR A 1 167 ? -17.066 -20.029 28.247 1.000 10.243 305 THR A CA 1
ATOM 2644 C C . THR A 1 167 ? -18.163 -20.008 27.192 1.000 10.578 305 THR A C 1
ATOM 2645 O O . THR A 1 167 ? -17.891 -20.277 26.024 1.000 11.429 305 THR A O 1
ATOM 2656 N N . SER A 1 168 ? -19.391 -19.631 27.569 1.000 11.025 306 SER A N 1
ATOM 2657 C CA . SER A 1 168 ? -20.460 -19.452 26.609 1.000 11.178 306 SER A CA 1
ATOM 2658 C C . SER A 1 168 ? -20.256 -18.145 25.838 1.000 10.345 306 SER A C 1
ATOM 2659 O O . SER A 1 168 ? -19.599 -17.220 26.292 1.000 11.893 306 SER A O 1
ATOM 2667 N N . HIS A 1 169 ? -20.891 -18.060 24.661 1.000 9.379 307 HIS A N 1
ATOM 2668 C CA . HIS A 1 169 ? -20.648 -16.923 23.790 1.000 8.918 307 HIS A CA 1
ATOM 2669 C C . HIS A 1 169 ? -21.884 -16.105 23.431 1.000 8.713 307 HIS A C 1
ATOM 2670 O O . HIS A 1 169 ? -21.739 -14.989 22.965 1.000 9.233 307 HIS A O 1
ATOM 2684 N N . ASN A 1 170 ? -23.095 -16.646 23.620 1.000 9.429 308 ASN A N 1
ATOM 2685 C CA . ASN A 1 170 ? -24.282 -15.871 23.268 1.000 9.632 308 ASN A CA 1
ATOM 2686 C C . ASN A 1 170 ? -24.345 -14.648 24.166 1.000 9.714 308 ASN A C 1
ATOM 2687 O O . ASN A 1 170 ? -24.167 -14.733 25.387 1.000 11.085 308 ASN A O 1
ATOM 2698 N N . GLY A 1 171 ? -24.553 -13.486 23.568 1.000 9.700 309 GLY A N 1
ATOM 2699 C CA . GLY A 1 171 ? -24.659 -12.259 24.320 1.000 10.038 309 GLY A CA 1
ATOM 2700 C C . GLY A 1 171 ? -23.324 -11.630 24.684 1.000 10.025 309 GLY A C 1
ATOM 2701 O O . GLY A 1 171 ? -23.304 -10.628 25.401 1.000 11.316 309 GLY A O 1
ATOM 2705 N N . MET A 1 172 ? -22.194 -12.176 24.225 1.000 9.456 310 MET A N 1
ATOM 2706 C CA . MET A 1 172 ? -20.908 -11.576 24.530 1.000 9.445 310 MET A CA 1
ATOM 2707 C C . MET A 1 172 ? -20.631 -10.401 23.596 1.000 9.155 310 MET A C 1
ATOM 2708 O O . MET A 1 172 ? -20.896 -10.456 22.390 1.000 9.333 310 MET A O 1
ATOM 2722 N N . GLN A 1 173 ? -20.077 -9.328 24.160 1.000 9.401 311 GLN A N 1
ATOM 2723 C CA . GLN A 1 173 ? -19.520 -8.253 23.380 1.000 9.416 311 GLN A CA 1
ATOM 2724 C C . GLN A 1 173 ? -18.226 -8.712 22.707 1.000 9.011 311 GLN A C 1
ATOM 2725 O O . GLN A 1 173 ? -17.636 -9.718 23.105 1.000 9.016 311 GLN A O 1
ATOM 2739 N N . PHE A 1 174 ? -17.770 -7.967 21.721 1.000 8.730 312 PHE A N 1
ATOM 2740 C CA . PHE A 1 174 ? -16.517 -8.241 21.046 1.000 8.423 312 PHE A CA 1
ATOM 2741 C C . PHE A 1 174 ? -15.398 -7.580 21.848 1.000 8.405 312 PHE A C 1
ATOM 2742 O O . PHE A 1 174 ? -15.560 -6.457 22.338 1.000 9.286 312 PHE A O 1
ATOM 2759 N N . SER A 1 175 ? -14.237 -8.244 21.868 1.000 8.420 313 SER A N 1
ATOM 2760 C CA . SER A 1 175 ? -13.038 -7.731 22.527 1.000 8.862 313 SER A CA 1
ATOM 2761 C C . SER A 1 175 ? -11.838 -7.830 21.596 1.000 8.187 313 SER A C 1
ATOM 2762 O O . SER A 1 175 ? -11.670 -8.813 20.885 1.000 8.307 313 SER A O 1
ATOM 2770 N N . THR A 1 176 ? -10.982 -6.807 21.697 1.000 8.954 314 THR A N 1
ATOM 2771 C CA . THR A 1 176 ? -9.635 -6.833 21.152 1.000 9.248 314 THR A CA 1
ATOM 2772 C C . THR A 1 176 ? -8.674 -6.420 22.252 1.000 10.027 314 THR A C 1
ATOM 2773 O O . THR A 1 176 ? -9.091 -5.961 23.320 1.000 10.613 314 THR A O 1
ATOM 2784 N N . TRP A 1 177 ? -7.373 -6.524 21.985 1.000 10.647 315 TRP A N 1
ATOM 2785 C CA . TRP A 1 177 ? -6.415 -6.240 23.039 1.000 11.278 315 TRP A CA 1
ATOM 2786 C C . TRP A 1 177 ? -6.547 -4.821 23.573 1.000 11.349 315 TRP A C 1
ATOM 2787 O O . TRP A 1 177 ? -6.296 -4.590 24.768 1.000 12.778 315 TRP A O 1
ATOM 2808 N N . ASP A 1 178 ? -6.921 -3.895 22.703 1.000 11.253 316 ASP A N 1
ATOM 2809 C CA . ASP A 1 178 ? -7.059 -2.473 23.026 1.000 11.773 316 ASP A CA 1
ATOM 2810 C C . ASP A 1 178 ? -8.508 -2.064 23.319 1.000 12.221 316 ASP A C 1
ATOM 2811 O O . ASP A 1 178 ? -8.813 -0.865 23.383 1.000 13.225 316 ASP A O 1
ATOM 2820 N N . ASN A 1 179 ? -9.398 -3.050 23.467 1.000 11.405 317 ASN A N 1
ATOM 2821 C CA . ASN A 1 179 ? -10.778 -2.752 23.810 1.000 11.374 317 ASN A CA 1
ATOM 2822 C C . ASN A 1 179 ? -11.393 -4.001 24.429 1.000 10.661 317 ASN A C 1
ATOM 2823 O O . ASN A 1 179 ? -11.994 -4.836 23.743 1.000 10.645 317 ASN A O 1
ATOM 2834 N N . ASP A 1 180 ? -11.178 -4.138 25.729 1.000 11.257 318 ASP A N 1
ATOM 2835 C CA . ASP A 1 180 ? -11.564 -5.302 26.499 1.000 11.171 318 ASP A CA 1
ATOM 2836 C C . ASP A 1 180 ? -13.006 -5.162 26.993 1.000 10.728 318 ASP A C 1
ATOM 2837 O O . ASP A 1 180 ? -13.276 -4.282 27.839 1.000 12.043 318 ASP A O 1
ATOM 2846 N N . ASN A 1 181 ? -13.897 -6.016 26.480 1.000 10.573 319 ASN A N 1
ATOM 2847 C CA . ASN A 1 181 ? -15.302 -6.013 26.846 1.000 10.441 319 ASN A CA 1
ATOM 2848 C C . ASN A 1 181 ? -15.730 -7.391 27.317 1.000 10.520 319 ASN A C 1
ATOM 2849 O O . ASN A 1 181 ? -16.902 -7.782 27.196 1.000 11.395 319 ASN A O 1
ATOM 2860 N N . ASP A 1 182 ? -14.782 -8.179 27.843 1.000 10.628 320 ASP A N 1
ATOM 2861 C CA . ASP A 1 182 ? -15.018 -9.555 28.215 1.000 10.512 320 ASP A CA 1
ATOM 2862 C C . ASP A 1 182 ? -15.535 -9.631 29.665 1.000 10.908 320 ASP A C 1
ATOM 2863 O O . ASP A 1 182 ? -15.767 -8.611 30.307 1.000 11.770 320 ASP A O 1
ATOM 2872 N N . LYS A 1 183 ? -15.761 -10.848 30.137 1.000 10.757 321 LYS A N 1
ATOM 2873 C CA . LYS A 1 183 ? -16.269 -11.087 31.492 1.000 12.387 321 LYS A CA 1
ATOM 2874 C C . LYS A 1 183 ? -15.149 -11.568 32.415 1.000 12.948 321 LYS A C 1
ATOM 2875 O O . LYS A 1 183 ? -15.431 -12.265 33.394 1.000 16.187 321 LYS A O 1
ATOM 2894 N N . PHE A 1 184 ? -13.906 -11.246 32.071 1.000 12.691 322 PHE A N 1
ATOM 2895 C CA . PHE A 1 184 ? -12.721 -11.691 32.782 1.000 12.341 322 PHE A CA 1
ATOM 2896 C C . PHE A 1 184 ? -12.044 -10.507 33.458 1.000 12.763 322 PHE A C 1
ATOM 2897 O O . PHE A 1 184 ? -11.977 -9.414 32.935 1.000 13.267 322 PHE A O 1
ATOM 2914 N N A GLU A 1 185 ? -11.466 -10.745 34.642 0.700 14.850 323 GLU A N 1
ATOM 2915 N N B GLU A 1 185 ? -11.469 -10.793 34.636 0.300 14.160 323 GLU A N 1
ATOM 2916 C CA A GLU A 1 185 ? -10.681 -9.715 35.312 0.700 16.148 323 GLU A CA 1
ATOM 2917 C CA B GLU A 1 185 ? -10.655 -9.836 35.371 0.300 14.962 323 GLU A CA 1
ATOM 2918 C C A GLU A 1 185 ? -9.371 -9.425 34.571 0.700 14.404 323 GLU A C 1
ATOM 2919 C C B GLU A 1 185 ? -9.410 -9.444 34.574 0.300 14.063 323 GLU A C 1
ATOM 2920 O O A GLU A 1 185 ? -8.796 -8.353 34.691 0.700 15.891 323 GLU A O 1
ATOM 2921 O O B GLU A 1 185 ? -8.929 -8.319 34.673 0.300 14.995 323 GLU A O 1
ATOM 2944 N N . GLY A 1 186 ? -8.894 -10.389 33.782 1.000 13.161 324 GLY A N 1
ATOM 2945 C CA . GLY A 1 186 ? -7.810 -10.147 32.857 1.000 13.141 324 GLY A CA 1
ATOM 2946 C C . GLY A 1 186 ? -8.357 -9.750 31.498 1.000 12.473 324 GLY A C 1
ATOM 2947 O O . GLY A 1 186 ? -9.511 -9.358 31.377 1.000 12.814 324 GLY A O 1
ATOM 2952 N N . ASN A 1 187 ? -7.504 -9.866 30.486 1.000 12.682 325 ASN A N 1
ATOM 2953 C CA . ASN A 1 187 ? -7.825 -9.412 29.145 1.000 11.951 325 ASN A CA 1
ATOM 2954 C C . ASN A 1 187 ? -7.686 -10.592 28.190 1.000 11.105 325 ASN A C 1
ATOM 2955 O O . ASN A 1 187 ? -6.586 -10.938 27.774 1.000 11.715 325 ASN A O 1
ATOM 2966 N N . CYS A 1 188 ? -8.806 -11.250 27.899 1.000 10.787 326 CYS A N 1
ATOM 2967 C CA . CYS A 1 188 ? -8.794 -12.446 27.078 1.000 10.744 326 CYS A CA 1
ATOM 2968 C C . CYS A 1 188 ? -8.143 -12.188 25.714 1.000 10.053 326 CYS A C 1
ATOM 2969 O O . CYS A 1 188 ? -7.381 -13.020 25.224 1.000 10.130 326 CYS A O 1
ATOM 2976 N N . ALA A 1 189 ? -8.521 -11.096 25.063 1.000 10.246 327 ALA A N 1
ATOM 2977 C CA . ALA A 1 189 ? -8.024 -10.796 23.727 1.000 9.931 327 ALA A CA 1
ATOM 2978 C C . ALA A 1 189 ? -6.518 -10.566 23.717 1.000 10.380 327 ALA A C 1
ATOM 2979 O O . ALA A 1 189 ? -5.822 -10.976 22.793 1.000 10.513 327 ALA A O 1
ATOM 2986 N N A GLU A 1 190 ? -6.018 -9.862 24.725 0.500 11.467 328 GLU A N 1
ATOM 2987 N N B GLU A 1 190 ? -6.019 -9.871 24.728 0.500 11.506 328 GLU A N 1
ATOM 2988 C CA A GLU A 1 190 ? -4.587 -9.625 24.842 0.500 12.823 328 GLU A CA 1
ATOM 2989 C CA B GLU A 1 190 ? -4.587 -9.639 24.812 0.500 12.912 328 GLU A CA 1
ATOM 2990 C C A GLU A 1 190 ? -3.850 -10.928 25.144 0.500 13.220 328 GLU A C 1
ATOM 2991 C C B GLU A 1 190 ? -3.848 -10.933 25.141 0.500 13.257 328 GLU A C 1
ATOM 2992 O O A GLU A 1 190 ? -2.803 -11.206 24.580 0.500 14.807 328 GLU A O 1
ATOM 2993 O O B GLU A 1 190 ? -2.796 -11.210 24.586 0.500 14.825 328 GLU A O 1
ATOM 3016 N N . GLN A 1 191 ? -4.408 -11.730 26.042 1.000 12.931 329 GLN A N 1
ATOM 3017 C CA . GLN A 1 191 ? -3.802 -12.991 26.435 1.000 14.088 329 GLN A CA 1
ATOM 3018 C C . GLN A 1 191 ? -3.615 -13.904 25.233 1.000 12.547 329 GLN A C 1
ATOM 3019 O O . GLN A 1 191 ? -2.536 -14.424 24.982 1.000 13.624 329 GLN A O 1
ATOM 3033 N N . ASP A 1 192 ? -4.704 -14.113 24.479 1.000 11.089 330 ASP A N 1
ATOM 3034 C CA . ASP A 1 192 ? -4.654 -15.016 23.344 1.000 11.510 330 ASP A CA 1
ATOM 3035 C C . ASP A 1 192 ? -4.023 -14.385 22.121 1.000 10.272 330 ASP A C 1
ATOM 3036 O O . ASP A 1 192 ? -3.461 -15.103 21.306 1.000 11.780 330 ASP A O 1
ATOM 3045 N N . GLY A 1 193 ? -4.130 -13.073 22.008 1.000 10.247 331 GLY A N 1
ATOM 3046 C CA . GLY A 1 193 ? -3.713 -12.341 20.833 1.000 10.264 331 GLY A CA 1
ATOM 3047 C C . GLY A 1 193 ? -4.711 -12.451 19.685 1.000 9.514 331 GLY A C 1
ATOM 3048 O O . GLY A 1 193 ? -4.356 -12.932 18.613 1.000 10.481 331 GLY A O 1
ATOM 3052 N N . SER A 1 194 ? -5.951 -12.032 19.910 1.000 8.804 332 SER A N 1
ATOM 3053 C CA . SER A 1 194 ? -6.994 -12.208 18.919 1.000 8.575 332 SER A CA 1
ATOM 3054 C C . SER A 1 194 ? -8.070 -11.163 19.168 1.000 8.053 332 SER A C 1
ATOM 3055 O O . SER A 1 194 ? -8.050 -10.425 20.157 1.000 9.269 332 SER A O 1
ATOM 3063 N N . GLY A 1 195 ? -9.059 -11.125 18.274 1.000 8.207 333 GLY A N 1
ATOM 3064 C CA . GLY A 1 195 ? -10.310 -10.425 18.522 1.000 8.160 333 GLY A CA 1
ATOM 3065 C C . GLY A 1 195 ? -11.430 -11.446 18.493 1.000 7.496 333 GLY A C 1
ATOM 3066 O O . GLY A 1 195 ? -11.482 -12.287 17.594 1.000 7.908 333 GLY A O 1
ATOM 3070 N N . TRP A 1 196 ? -12.317 -11.377 19.470 1.000 7.409 334 TRP A N 1
ATOM 3071 C CA . TRP A 1 196 ? -13.388 -12.360 19.520 1.000 7.443 334 TRP A CA 1
ATOM 3072 C C . TRP A 1 196 ? -14.447 -11.916 20.511 1.000 7.417 334 TRP A C 1
ATOM 3073 O O . TRP A 1 196 ? -14.227 -11.032 21.326 1.000 8.047 334 TRP A O 1
ATOM 3094 N N . TRP A 1 197 ? -15.589 -12.623 20.488 1.000 7.584 335 TRP A N 1
ATOM 3095 C CA . TRP A 1 197 ? -16.640 -12.495 21.498 1.000 8.163 335 TRP A CA 1
ATOM 3096 C C . TRP A 1 197 ? -16.242 -13.303 22.735 1.000 8.059 335 TRP A C 1
ATOM 3097 O O . TRP A 1 197 ? -16.722 -14.391 22.979 1.000 9.296 335 TRP A O 1
ATOM 3118 N N . MET A 1 198 ? -15.327 -12.736 23.496 1.000 8.447 336 MET A N 1
ATOM 3119 C CA . MET A 1 198 ? -14.735 -13.389 24.650 1.000 8.704 336 MET A CA 1
ATOM 3120 C C . MET A 1 198 ? -15.664 -13.288 25.855 1.000 9.303 336 MET A C 1
ATOM 3121 O O . MET A 1 198 ? -16.291 -12.258 26.105 1.000 9.899 336 MET A O 1
ATOM 3135 N N . ASN A 1 199 ? -15.654 -14.356 26.651 1.000 9.405 337 ASN A N 1
ATOM 3136 C CA . ASN A 1 199 ? -16.348 -14.429 27.935 1.000 9.787 337 ASN A CA 1
ATOM 3137 C C . ASN A 1 199 ? -15.257 -14.450 29.022 1.000 10.353 337 ASN A C 1
ATOM 3138 O O . ASN A 1 199 ? -14.682 -13.402 29.309 1.000 10.699 337 ASN A O 1
ATOM 3149 N N . LYS A 1 200 ? -14.902 -15.651 29.483 1.000 10.715 338 LYS A N 1
ATOM 3150 C CA . LYS A 1 200 ? -13.797 -15.805 30.437 1.000 11.257 338 LYS A CA 1
ATOM 3151 C C . LYS A 1 200 ? -13.176 -17.191 30.265 1.000 12.245 338 LYS A C 1
ATOM 3152 O O . LYS A 1 200 ? -13.139 -17.974 31.219 1.000 14.250 338 LYS A O 1
ATOM 3171 N N . CYS A 1 201 ? -12.639 -17.552 29.083 1.000 11.094 339 CYS A N 1
ATOM 3172 C CA . CYS A 1 201 ? -12.565 -16.733 27.881 1.000 10.778 339 CYS A CA 1
ATOM 3173 C C . CYS A 1 201 ? -13.394 -17.332 26.746 1.000 9.655 339 CYS A C 1
ATOM 3174 O O . CYS A 1 201 ? -14.020 -16.581 25.991 1.000 10.142 339 CYS A O 1
ATOM 3181 N N . HIS A 1 202 ? -13.340 -18.651 26.528 1.000 8.722 340 HIS A N 1
ATOM 3182 C CA . HIS A 1 202 ? -13.944 -19.173 25.301 1.000 8.729 340 HIS A CA 1
ATOM 3183 C C . HIS A 1 202 ? -14.092 -20.682 25.352 1.000 8.848 340 HIS A C 1
ATOM 3184 O O . HIS A 1 202 ? -13.281 -21.385 25.977 1.000 9.846 340 HIS A O 1
ATOM 3198 N N . ALA A 1 203 ? -15.102 -21.161 24.625 1.000 9.113 341 ALA A N 1
ATOM 3199 C CA . ALA A 1 203 ? -15.221 -22.558 24.232 1.000 9.125 341 ALA A CA 1
ATOM 3200 C C . ALA A 1 203 ? -15.081 -22.760 22.733 1.000 8.364 341 ALA A C 1
ATOM 3201 O O . ALA A 1 203 ? -14.722 -23.841 22.290 1.000 9.218 341 ALA A O 1
ATOM 3208 N N . GLY A 1 204 ? -15.418 -21.731 21.955 1.000 8.037 342 GLY A N 1
ATOM 3209 C CA . GLY A 1 204 ? -15.207 -21.762 20.522 1.000 8.252 342 GLY A CA 1
ATOM 3210 C C . GLY A 1 204 ? -14.541 -20.478 20.126 1.000 8.193 342 GLY A C 1
ATOM 3211 O O . GLY A 1 204 ? -15.067 -19.417 20.476 1.000 10.838 342 GLY A O 1
ATOM 3215 N N . HIS A 1 205 ? -13.380 -20.546 19.493 1.000 7.304 343 HIS A N 1
ATOM 3216 C CA . HIS A 1 205 ? -12.562 -19.365 19.282 1.000 7.100 343 HIS A CA 1
ATOM 3217 C C . HIS A 1 205 ? -11.803 -19.541 17.976 1.000 6.781 343 HIS A C 1
ATOM 3218 O O . HIS A 1 205 ? -10.765 -20.209 17.937 1.000 7.729 343 HIS A O 1
ATOM 3232 N N . LEU A 1 206 ? -12.345 -18.975 16.899 1.000 6.600 344 LEU A N 1
ATOM 3233 C CA . LEU A 1 206 ? -11.831 -19.283 15.563 1.000 6.712 344 LEU A CA 1
ATOM 3234 C C . LEU A 1 206 ? -10.796 -18.285 15.068 1.000 6.609 344 LEU A C 1
ATOM 3235 O O . LEU A 1 206 ? -10.218 -18.494 13.999 1.000 6.935 344 LEU A O 1
ATOM 3251 N N . ASN A 1 207 ? -10.534 -17.261 15.879 1.000 6.697 345 ASN A N 1
ATOM 3252 C CA . ASN A 1 207 ? -9.563 -16.218 15.545 1.000 7.013 345 ASN A CA 1
ATOM 3253 C C . ASN A 1 207 ? -8.244 -16.391 16.292 1.000 7.345 345 ASN A C 1
ATOM 3254 O O . ASN A 1 207 ? -7.448 -15.460 16.328 1.000 7.958 345 ASN A O 1
ATOM 3265 N N . GLY A 1 208 ? -7.988 -17.594 16.814 1.000 7.802 346 GLY A N 1
ATOM 3266 C CA . GLY A 1 208 ? -6.761 -17.862 17.559 1.000 7.937 346 GLY A CA 1
ATOM 3267 C C . GLY A 1 208 ? -5.556 -18.106 16.664 1.000 8.224 346 GLY A C 1
ATOM 3268 O O . GLY A 1 208 ? -5.568 -17.872 15.465 1.000 8.115 346 GLY A O 1
ATOM 3272 N N . VAL A 1 209 ? -4.483 -18.567 17.312 1.000 8.137 347 VAL A N 1
ATOM 3273 C CA . VAL A 1 209 ? -3.200 -18.762 16.657 1.000 8.093 347 VAL A CA 1
ATOM 3274 C C . VAL A 1 209 ? -3.244 -19.996 15.782 1.000 7.611 347 VAL A C 1
ATOM 3275 O O . VAL A 1 209 ? -3.749 -21.040 16.164 1.000 7.939 347 VAL A O 1
ATOM 3288 N N . TYR A 1 210 ? -2.641 -19.863 14.590 1.000 7.855 348 TYR A N 1
ATOM 3289 C CA . TYR A 1 210 ? -2.600 -20.958 13.627 1.000 8.180 348 TYR A CA 1
ATOM 3290 C C . TYR A 1 210 ? -1.454 -21.913 13.974 1.000 8.297 348 TYR A C 1
ATOM 3291 O O . TYR A 1 210 ? -0.302 -21.672 13.609 1.000 10.120 348 TYR A O 1
ATOM 3309 N N . TYR A 1 211 ? -1.765 -22.958 14.725 1.000 8.974 349 TYR A N 1
ATOM 3310 C CA . TYR A 1 211 ? -0.826 -24.013 15.053 1.000 9.647 349 TYR A CA 1
ATOM 3311 C C . TYR A 1 211 ? -0.807 -25.016 13.912 1.000 10.353 349 TYR A C 1
ATOM 3312 O O . TYR A 1 211 ? -1.795 -25.711 13.611 1.000 10.618 349 TYR A O 1
ATOM 3330 N N A GLN A 1 212 ? 0.400 -25.176 13.347 0.600 10.719 350 GLN A N 1
ATOM 3331 N N B GLN A 1 212 ? 0.330 -25.147 13.220 0.400 11.518 350 GLN A N 1
ATOM 3332 C CA A GLN A 1 212 ? 0.610 -26.121 12.255 0.600 11.249 350 GLN A CA 1
ATOM 3333 C CA B GLN A 1 212 ? 0.408 -26.092 12.113 0.400 12.298 350 GLN A CA 1
ATOM 3334 C C A GLN A 1 212 ? 0.341 -27.563 12.714 0.600 11.946 350 GLN A C 1
ATOM 3335 C C B GLN A 1 212 ? 0.376 -27.524 12.639 0.400 12.193 350 GLN A C 1
ATOM 3336 O O A GLN A 1 212 ? 0.764 -27.970 13.781 0.600 12.737 350 GLN A O 1
ATOM 3337 O O B GLN A 1 212 ? 1.011 -27.846 13.637 0.400 11.730 350 GLN A O 1
ATOM 3364 N N . GLY A 1 213 ? -0.381 -28.358 11.931 1.000 12.013 351 GLY A N 1
ATOM 3365 C CA . GLY A 1 213 ? -0.600 -29.762 12.244 1.000 12.319 351 GLY A CA 1
ATOM 3366 C C . GLY A 1 213 ? -1.679 -30.033 13.296 1.000 11.513 351 GLY A C 1
ATOM 3367 O O . GLY A 1 213 ? -1.944 -31.186 13.658 1.000 12.379 351 GLY A O 1
ATOM 3372 N N . GLY A 1 214 ? -2.294 -28.980 13.837 1.000 10.284 352 GLY A N 1
ATOM 3373 C CA . GLY A 1 214 ? -3.437 -29.130 14.737 1.000 10.316 352 GLY A CA 1
ATOM 3374 C C . GLY A 1 214 ? -3.019 -29.264 16.191 1.000 9.767 352 GLY A C 1
ATOM 3375 O O . GLY A 1 214 ? -3.388 -28.448 17.040 1.000 10.173 352 GLY A O 1
ATOM 3379 N N . THR A 1 215 ? -2.265 -30.301 16.513 1.000 10.256 353 THR A N 1
ATOM 3380 C CA . THR A 1 215 ? -1.923 -30.578 17.890 1.000 10.673 353 THR A CA 1
ATOM 3381 C C . THR A 1 215 ? -0.993 -29.523 18.453 1.000 10.205 353 THR A C 1
ATOM 3382 O O . THR A 1 215 ? 0.015 -29.176 17.844 1.000 11.147 353 THR A O 1
ATOM 3393 N N . TYR A 1 216 ? -1.323 -29.061 19.650 1.000 10.036 354 TYR A N 1
ATOM 3394 C CA . TYR A 1 216 ? -0.437 -28.235 20.440 1.000 10.024 354 TYR A CA 1
ATOM 3395 C C . TYR A 1 216 ? -0.690 -28.623 21.900 1.000 10.125 354 TYR A C 1
ATOM 3396 O O . TYR A 1 216 ? -1.400 -29.569 22.175 1.000 10.646 354 TYR A O 1
ATOM 3414 N N A SER A 1 217 ? -0.089 -27.878 22.818 0.500 10.179 355 SER A N 1
ATOM 3415 N N B SER A 1 217 ? -0.036 -27.985 22.859 0.500 11.038 355 SER A N 1
ATOM 3416 C CA A SER A 1 217 ? -0.108 -28.276 24.215 0.500 9.954 355 SER A CA 1
ATOM 3417 C CA B SER A 1 217 ? -0.291 -28.317 24.259 0.500 11.645 355 SER A CA 1
ATOM 3418 C C A SER A 1 217 ? 0.179 -27.077 25.109 0.500 10.160 355 SER A C 1
ATOM 3419 C C B SER A 1 217 ? 0.144 -27.126 25.098 0.500 11.182 355 SER A C 1
ATOM 3420 O O A SER A 1 217 ? 0.516 -25.988 24.640 0.500 9.939 355 SER A O 1
ATOM 3421 O O B SER A 1 217 ? 0.555 -26.098 24.558 0.500 11.756 355 SER A O 1
ATOM 3436 N N . LYS A 1 218 ? 0.067 -27.276 26.419 1.000 11.104 356 LYS A N 1
ATOM 3437 C CA . LYS A 1 218 ? 0.483 -26.227 27.313 1.000 12.332 356 LYS A CA 1
ATOM 3438 C C . LYS A 1 218 ? 1.945 -25.861 27.130 1.000 13.450 356 LYS A C 1
ATOM 3439 O O . LYS A 1 218 ? 2.357 -24.726 27.373 1.000 15.358 356 LYS A O 1
ATOM 3459 N N . ALA A 1 219 ? 2.761 -26.840 26.719 1.000 16.037 357 ALA A N 1
ATOM 3460 C CA . ALA A 1 219 ? 4.187 -26.582 26.559 1.000 19.126 357 ALA A CA 1
ATOM 3461 C C . ALA A 1 219 ? 4.459 -25.647 25.375 1.000 19.090 357 ALA A C 1
ATOM 3462 O O . ALA A 1 219 ? 5.589 -25.163 25.238 1.000 22.252 357 ALA A O 1
ATOM 3469 N N . SER A 1 220 ? 3.459 -25.360 24.510 1.000 17.739 358 SER A N 1
ATOM 3470 C CA . SER A 1 220 ? 3.691 -24.578 23.302 1.000 17.421 358 SER A CA 1
ATOM 3471 C C . SER A 1 220 ? 4.039 -23.129 23.601 1.000 16.140 358 SER A C 1
ATOM 3472 O O . SER A 1 220 ? 4.676 -22.506 22.752 1.000 18.439 358 SER A O 1
ATOM 3480 N N . THR A 1 221 ? 3.543 -22.580 24.714 1.000 15.281 359 THR A N 1
ATOM 3481 C CA . THR A 1 221 ? 3.738 -21.182 25.060 1.000 15.461 359 THR A CA 1
ATOM 3482 C C . THR A 1 221 ? 4.173 -21.069 26.507 1.000 15.404 359 THR A C 1
ATOM 3483 O O . THR A 1 221 ? 3.808 -21.900 27.324 1.000 15.608 359 THR A O 1
ATOM 3494 N N . PRO A 1 222 ? 4.943 -20.024 26.884 1.000 16.492 360 PRO A N 1
ATOM 3495 C CA . PRO A 1 222 ? 5.364 -19.878 28.272 1.000 16.928 360 PRO A CA 1
ATOM 3496 C C . PRO A 1 222 ? 4.220 -19.921 29.287 1.000 16.157 360 PRO A C 1
ATOM 3497 O O . PRO A 1 222 ? 4.356 -20.479 30.375 1.000 17.093 360 PRO A O 1
ATOM 3508 N N . ASN A 1 223 ? 3.074 -19.364 28.914 1.000 16.386 361 ASN A N 1
ATOM 3509 C CA . ASN A 1 223 ? 1.939 -19.299 29.815 1.000 15.971 361 ASN A CA 1
ATOM 3510 C C . ASN A 1 223 ? 0.938 -20.434 29.638 1.000 15.842 361 ASN A C 1
ATOM 3511 O O . ASN A 1 223 ? -0.001 -20.520 30.422 1.000 19.037 361 ASN A O 1
ATOM 3522 N N . GLY A 1 224 ? 1.167 -21.328 28.687 1.000 14.038 362 GLY A N 1
ATOM 3523 C CA . GLY A 1 224 ? 0.349 -22.493 28.480 1.000 13.857 362 GLY A CA 1
ATOM 3524 C C . GLY A 1 224 ? -1.073 -22.152 28.055 1.000 12.418 362 GLY A C 1
ATOM 3525 O O . GLY A 1 224 ? -1.987 -22.895 28.411 1.000 14.674 362 GLY A O 1
ATOM 3529 N N A TYR A 1 225 ? -1.217 -21.134 27.173 0.700 12.033 363 TYR A N 1
ATOM 3530 N N B TYR A 1 225 ? -1.310 -21.080 27.296 0.300 11.748 363 TYR A N 1
ATOM 3531 C CA A TYR A 1 225 ? -2.518 -20.715 26.678 0.700 11.409 363 TYR A CA 1
ATOM 3532 C CA B TYR A 1 225 ? -2.688 -20.788 26.953 0.300 10.939 363 TYR A CA 1
ATOM 3533 C C A TYR A 1 225 ? -3.127 -21.761 25.739 0.700 10.129 363 TYR A C 1
ATOM 3534 C C B TYR A 1 225 ? -3.154 -21.661 25.801 0.300 10.196 363 TYR A C 1
ATOM 3535 O O A TYR A 1 225 ? -2.452 -22.288 24.870 0.700 9.731 363 TYR A O 1
ATOM 3536 O O B TYR A 1 225 ? -2.395 -21.944 24.883 0.300 10.512 363 TYR A O 1
ATOM 3571 N N . ASP A 1 226 ? -4.433 -22.023 25.880 1.000 9.950 364 ASP A N 1
ATOM 3572 C CA . ASP A 1 226 ? -5.157 -22.710 24.815 1.000 9.251 364 ASP A CA 1
ATOM 3573 C C . ASP A 1 226 ? -5.672 -21.695 23.795 1.000 8.604 364 ASP A C 1
ATOM 3574 O O . ASP A 1 226 ? -6.884 -21.515 23.632 1.000 9.402 364 ASP A O 1
ATOM 3584 N N . ASN A 1 227 ? -4.735 -21.021 23.135 1.000 8.407 365 ASN A N 1
ATOM 3585 C CA . ASN A 1 227 ? -5.038 -19.897 22.273 1.000 8.559 365 ASN A CA 1
ATOM 3586 C C . ASN A 1 227 ? -5.079 -20.252 20.786 1.000 7.740 365 ASN A C 1
ATOM 3587 O O . ASN A 1 227 ? -4.985 -19.339 19.958 1.000 8.084 365 ASN A O 1
ATOM 3598 N N . GLY A 1 228 ? -5.267 -21.527 20.467 1.000 7.855 366 GLY A N 1
ATOM 3599 C CA . GLY A 1 228 ? -5.396 -21.931 19.070 1.000 7.907 366 GLY A CA 1
ATOM 3600 C C . GLY A 1 228 ? -6.795 -21.696 18.503 1.000 7.324 366 GLY A C 1
ATOM 3601 O O . GLY A 1 228 ? -7.627 -21.011 19.094 1.000 7.744 366 GLY A O 1
ATOM 3605 N N . ILE A 1 229 ? -7.016 -22.285 17.330 1.000 7.438 367 ILE A N 1
ATOM 3606 C CA . ILE A 1 229 ? -8.275 -22.147 16.616 1.000 6.956 367 ILE A CA 1
ATOM 3607 C C . ILE A 1 229 ? -9.141 -23.321 17.059 1.000 6.922 367 ILE A C 1
ATOM 3608 O O . ILE A 1 229 ? -9.056 -24.407 16.513 1.000 7.708 367 ILE A O 1
ATOM 3624 N N . ILE A 1 230 ? -9.939 -23.082 18.120 1.000 7.026 368 ILE A N 1
ATOM 3625 C CA . ILE A 1 230 ? -10.546 -24.185 18.851 1.000 7.790 368 ILE A CA 1
ATOM 3626 C C . ILE A 1 230 ? -12.072 -24.178 18.736 1.000 7.706 368 ILE A C 1
ATOM 3627 O O . ILE A 1 230 ? -12.728 -23.139 18.581 1.000 7.570 368 ILE A O 1
ATOM 3643 N N . TRP A 1 231 ? -12.628 -25.375 18.915 1.000 7.923 369 TRP A N 1
ATOM 3644 C CA . TRP A 1 231 ? -14.073 -25.554 18.971 1.000 8.050 369 TRP A CA 1
ATOM 3645 C C . TRP A 1 231 ? -14.329 -26.786 19.838 1.000 8.332 369 TRP A C 1
ATOM 3646 O O . TRP A 1 231 ? -14.254 -27.911 19.372 1.000 8.929 369 TRP A O 1
ATOM 3667 N N . ALA A 1 232 ? -14.543 -26.534 21.134 1.000 8.398 370 ALA A N 1
ATOM 3668 C CA . ALA A 1 232 ? -14.332 -27.563 22.154 1.000 9.215 370 ALA A CA 1
ATOM 3669 C C . ALA A 1 232 ? -15.353 -28.696 22.102 1.000 9.279 370 ALA A C 1
ATOM 3670 O O . ALA A 1 232 ? -15.121 -29.750 22.672 1.000 10.796 370 ALA A O 1
ATOM 3677 N N . THR A 1 233 ? -16.484 -28.499 21.444 1.000 9.444 371 THR A N 1
ATOM 3678 C CA . THR A 1 233 ? -17.452 -29.562 21.274 1.000 10.166 371 THR A CA 1
ATOM 3679 C C . THR A 1 233 ? -17.095 -30.512 20.144 1.000 10.686 371 THR A C 1
ATOM 3680 O O . THR A 1 233 ? -17.721 -31.550 20.025 1.000 11.994 371 THR A O 1
ATOM 3691 N N . TRP A 1 234 ? -16.059 -30.208 19.363 1.000 10.194 372 TRP A N 1
ATOM 3692 C CA . TRP A 1 234 ? -15.625 -31.076 18.279 1.000 10.552 372 TRP A CA 1
ATOM 3693 C C . TRP A 1 234 ? -14.256 -31.673 18.560 1.000 10.360 372 TRP A C 1
ATOM 3694 O O . TRP A 1 234 ? -14.039 -32.847 18.277 1.000 12.327 372 TRP A O 1
ATOM 3715 N N . LYS A 1 235 ? -13.322 -30.870 19.049 1.000 10.309 373 LYS A N 1
ATOM 3716 C CA . LYS A 1 235 ? -11.966 -31.327 19.287 1.000 10.586 373 LYS A CA 1
ATOM 3717 C C . LYS A 1 235 ? -11.513 -30.783 20.638 1.000 10.563 373 LYS A C 1
ATOM 3718 O O . LYS A 1 235 ? -12.048 -29.797 21.138 1.000 12.412 373 LYS A O 1
ATOM 3737 N N . THR A 1 236 ? -10.470 -31.375 21.203 1.000 10.995 374 THR A N 1
ATOM 3738 C CA . THR A 1 236 ? -9.829 -30.837 22.383 1.000 11.185 374 THR A CA 1
ATOM 3739 C C . THR A 1 236 ? -9.454 -29.378 22.180 1.000 10.083 374 THR A C 1
ATOM 3740 O O . THR A 1 236 ? -9.104 -28.951 21.073 1.000 9.849 374 THR A O 1
ATOM 3751 N N . ARG A 1 237 ? -9.388 -28.638 23.295 1.000 10.177 375 ARG A N 1
ATOM 3752 C CA . ARG A 1 237 ? -8.807 -27.314 23.332 1.000 9.904 375 ARG A CA 1
ATOM 3753 C C . ARG A 1 237 ? -7.375 -27.276 22.841 1.000 9.364 375 ARG A C 1
ATOM 3754 O O . ARG A 1 237 ? -6.875 -26.200 22.525 1.000 9.727 375 ARG A O 1
ATOM 3775 N N . TRP A 1 238 ? -6.702 -28.435 22.834 1.000 9.240 376 TRP A N 1
ATOM 3776 C CA . TRP A 1 238 ? -5.332 -28.551 22.366 1.000 9.800 376 TRP A CA 1
ATOM 3777 C C . TRP A 1 238 ? -5.264 -29.030 20.924 1.000 9.862 376 TRP A C 1
ATOM 3778 O O . TRP A 1 238 ? -4.246 -29.593 20.499 1.000 10.570 376 TRP A O 1
ATOM 3799 N N . TYR A 1 239 ? -6.296 -28.707 20.138 1.000 9.507 377 TYR A N 1
ATOM 3800 C CA . TYR A 1 239 ? -6.276 -28.992 18.721 1.000 9.742 377 TYR A CA 1
ATOM 3801 C C . TYR A 1 239 ? -6.793 -27.774 17.981 1.000 9.608 377 TYR A C 1
ATOM 3802 O O . TYR A 1 239 ? -7.895 -27.280 18.239 1.000 10.835 377 TYR A O 1
ATOM 3820 N N . SER A 1 240 ? -5.993 -27.294 17.046 1.000 8.256 378 SER A N 1
ATOM 3821 C CA . SER A 1 240 ? -6.227 -26.073 16.310 1.000 8.289 378 SER A CA 1
ATOM 3822 C C . SER A 1 240 ? -6.611 -26.428 14.875 1.000 7.955 378 SER A C 1
ATOM 3823 O O . SER A 1 240 ? -5.887 -27.159 14.200 1.000 8.958 378 SER A O 1
ATOM 3831 N N . MET A 1 241 ? -7.727 -25.882 14.398 1.000 7.726 379 MET A N 1
ATOM 3832 C CA . MET A 1 241 ? -8.243 -26.259 13.094 1.000 7.978 379 MET A CA 1
ATOM 3833 C C . MET A 1 241 ? -7.287 -25.883 11.961 1.000 8.093 379 MET A C 1
ATOM 3834 O O . MET A 1 241 ? -6.513 -24.931 12.036 1.000 8.633 379 MET A O 1
ATOM 3848 N N A LYS A 1 242 ? -7.379 -26.622 10.855 0.700 8.562 380 LYS A N 1
ATOM 3849 N N B LYS A 1 242 ? -7.453 -26.654 10.872 0.300 8.408 380 LYS A N 1
ATOM 3850 C CA A LYS A 1 242 ? -6.634 -26.259 9.657 0.700 8.704 380 LYS A CA 1
ATOM 3851 C CA B LYS A 1 242 ? -6.747 -26.449 9.615 0.300 8.556 380 LYS A CA 1
ATOM 3852 C C A LYS A 1 242 ? -7.369 -25.190 8.852 0.700 8.279 380 LYS A C 1
ATOM 3853 C C B LYS A 1 242 ? -7.371 -25.274 8.861 0.300 8.371 380 LYS A C 1
ATOM 3854 O O A LYS A 1 242 ? -6.725 -24.334 8.246 0.700 8.587 380 LYS A O 1
ATOM 3855 O O B LYS A 1 242 ? -6.668 -24.403 8.351 0.300 8.582 380 LYS A O 1
ATOM 3892 N N . LYS A 1 243 ? -8.702 -25.284 8.778 1.000 8.341 381 LYS A N 1
ATOM 3893 C CA . LYS A 1 243 ? -9.472 -24.275 8.066 1.000 8.061 381 LYS A CA 1
ATOM 3894 C C . LYS A 1 243 ? -10.700 -23.957 8.902 1.000 7.597 381 LYS A C 1
ATOM 3895 O O . LYS A 1 243 ? -11.244 -24.838 9.578 1.000 8.350 381 LYS A O 1
ATOM 3915 N N . THR A 1 244 ? -11.140 -22.706 8.824 1.000 6.972 382 THR A N 1
ATOM 3916 C CA . THR A 1 244 ? -12.440 -22.315 9.357 1.000 6.943 382 THR A CA 1
ATOM 3917 C C . THR A 1 244 ? -13.110 -21.413 8.356 1.000 6.950 382 THR A C 1
ATOM 3918 O O . THR A 1 244 ? -12.463 -20.647 7.654 1.000 7.031 382 THR A O 1
ATOM 3929 N N . THR A 1 245 ? -14.447 -21.428 8.411 1.000 6.810 383 THR A N 1
ATOM 3930 C CA . THR A 1 245 ? -15.260 -20.513 7.642 1.000 6.977 383 THR A CA 1
ATOM 3931 C C . THR A 1 245 ? -16.410 -20.094 8.542 1.000 6.682 383 THR A C 1
ATOM 3932 O O . THR A 1 245 ? -17.048 -20.940 9.166 1.000 7.867 383 THR A O 1
ATOM 3943 N N . MET A 1 246 ? -16.684 -18.794 8.603 1.000 6.440 384 MET A N 1
ATOM 3944 C CA . MET A 1 246 ? -17.878 -18.291 9.246 1.000 6.357 384 MET A CA 1
ATOM 3945 C C . MET A 1 246 ? -18.649 -17.567 8.170 1.000 6.230 384 MET A C 1
ATOM 3946 O O . MET A 1 246 ? -18.119 -16.652 7.535 1.000 6.674 384 MET A O 1
ATOM 3960 N N . LYS A 1 247 ? -19.905 -17.983 7.954 1.000 6.476 385 LYS A N 1
ATOM 3961 C CA . LYS A 1 247 ? -20.668 -17.470 6.820 1.000 6.682 385 LYS A CA 1
ATOM 3962 C C . LYS A 1 247 ? -22.132 -17.372 7.201 1.000 6.582 385 LYS A C 1
ATOM 3963 O O . LYS A 1 247 ? -22.620 -18.142 8.030 1.000 7.449 385 LYS A O 1
ATOM 3982 N N . ILE A 1 248 ? -22.847 -16.445 6.563 1.000 6.823 386 ILE A N 1
ATOM 3983 C CA . ILE A 1 248 ? -24.239 -16.200 6.919 1.000 7.217 386 ILE A CA 1
ATOM 3984 C C . ILE A 1 248 ? -25.132 -16.252 5.686 1.000 7.442 386 ILE A C 1
ATOM 3985 O O . ILE A 1 248 ? -24.713 -15.948 4.569 1.000 7.851 386 ILE A O 1
ATOM 4001 N N . ILE A 1 249 ? -26.387 -16.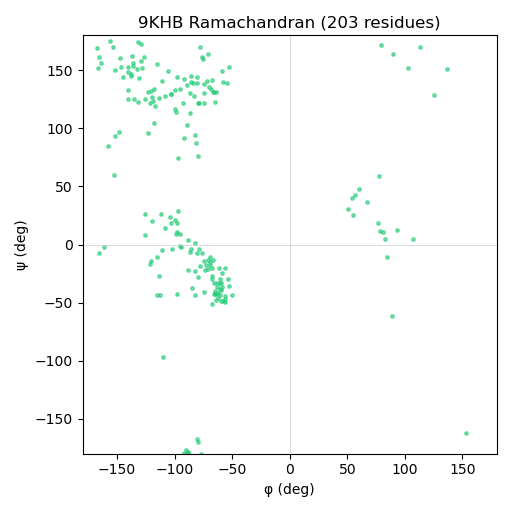632 5.935 1.000 7.620 387 ILE A N 1
ATOM 4002 C CA . ILE A 1 249 ? -27.353 -16.776 4.859 1.000 7.993 387 ILE A CA 1
ATOM 4003 C C . ILE A 1 249 ? -28.716 -16.508 5.444 1.000 8.571 387 ILE A C 1
ATOM 4004 O O . ILE A 1 249 ? -28.945 -16.852 6.606 1.000 8.692 387 ILE A O 1
ATOM 4020 N N . PRO A 1 250 ? -29.692 -15.979 4.684 1.000 8.637 388 PRO A N 1
ATOM 4021 C CA . PRO A 1 250 ? -31.044 -15.897 5.231 1.000 9.569 388 PRO A CA 1
ATOM 4022 C C . PRO A 1 250 ? -31.505 -17.263 5.700 1.000 9.404 388 PRO A C 1
ATOM 4023 O O . PRO A 1 250 ? -31.308 -18.287 5.058 1.000 9.761 388 PRO A O 1
ATOM 4034 N N . PHE A 1 251 ? -32.170 -17.262 6.841 1.000 10.741 389 PHE A N 1
ATOM 4035 C CA . PHE A 1 251 ? -32.430 -18.464 7.595 1.000 11.054 389 PHE A CA 1
ATOM 4036 C C . PHE A 1 251 ? -33.224 -19.511 6.810 1.000 11.255 389 PHE A C 1
ATOM 4037 O O . PHE A 1 251 ? -33.024 -20.710 6.974 1.000 12.195 389 PHE A O 1
ATOM 4054 N N . ASN A 1 252 ? -34.162 -19.022 5.990 1.000 10.804 390 ASN A N 1
ATOM 4055 C CA . ASN A 1 252 ? -35.010 -19.904 5.221 1.000 11.723 390 ASN A CA 1
ATOM 4056 C C . ASN A 1 252 ? -34.212 -20.770 4.260 1.000 11.686 390 ASN A C 1
ATOM 4057 O O . ASN A 1 252 ? -34.742 -21.783 3.816 1.000 13.696 390 ASN A O 1
ATOM 4068 N N . ARG A 1 253 ? -32.972 -20.388 3.918 1.000 10.646 391 ARG A N 1
ATOM 4069 C CA . ARG A 1 253 ? -32.185 -21.221 3.043 1.000 12.102 391 ARG A CA 1
ATOM 4070 C C . ARG A 1 253 ? -31.775 -22.519 3.732 1.000 15.311 391 ARG A C 1
ATOM 4071 O O . ARG A 1 253 ? -31.456 -23.486 3.049 1.000 19.120 391 ARG A O 1
ATOM 4092 N N . LEU A 1 254 ? -31.904 -22.591 5.061 1.000 16.623 392 LEU A N 1
ATOM 4093 C CA . LEU A 1 254 ? -31.699 -23.839 5.789 1.000 18.012 392 LEU A CA 1
ATOM 4094 C C . LEU A 1 254 ? -32.928 -24.762 5.773 1.000 17.381 392 LEU A C 1
ATOM 4095 O O . LEU A 1 254 ? -32.806 -25.938 6.104 1.000 20.169 392 LEU A O 1
ATOM 4111 N N . THR A 1 255 ? -34.140 -24.236 5.549 1.000 15.925 393 THR A N 1
ATOM 4112 C CA . THR A 1 255 ? -35.370 -25.024 5.661 1.000 17.975 393 THR A CA 1
ATOM 4113 C C . THR A 1 255 ? -35.406 -26.113 4.596 1.000 20.895 393 THR A C 1
ATOM 4114 O O . THR A 1 255 ? -35.403 -25.828 3.401 1.000 24.039 393 THR A O 1
ATOM 4125 N N . ILE A 1 256 ? -35.526 -27.374 5.020 1.000 24.325 394 ILE A N 1
ATOM 4126 C CA . ILE A 1 256 ? -35.532 -28.465 4.060 1.000 26.332 394 ILE A CA 1
ATOM 4127 C C . ILE A 1 256 ? -36.836 -28.389 3.238 1.000 28.809 394 ILE A C 1
ATOM 4128 O O . ILE A 1 256 ? -37.891 -28.078 3.858 1.000 29.056 394 ILE A O 1
#

B-factor: mean 13.45, std 6.35, range [6.2, 49.96]

Organism: Homo sapiens (NCBI:txid9606)

Secondary structure (DSSP, 8-state):
--S--BSSHHHHHHTT--S-EEEEE-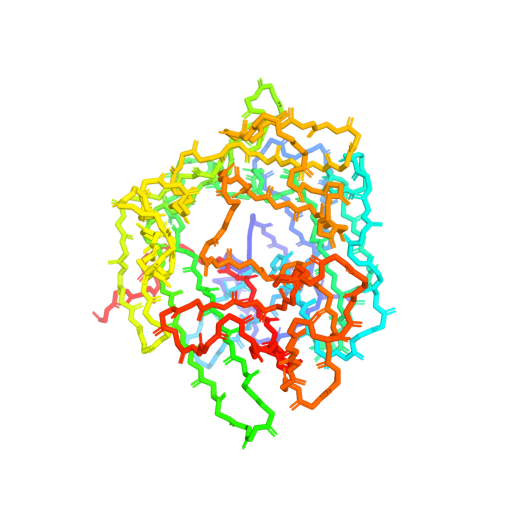-TT-SS-EEEEEEE-TTS-EEEEEEEESSS-S-----HHHHHH-EE---TTS-S-EE--HHHHHHHHHGGG--EEEEEEEE-TTS-EEEEEEET-EE--GGGTT-EE-SEEEE-TT--GGG----SSSTTHHHHH--TTPPPBBTTB--SSSSS-HHHHHTS-B--SSS-SEETTSB--TTSB--GGGSTT----BSEETTTS-TTB--SEEEEEEEEGGGG--

Foldseek 3Di:
DDDAEEQAQLVSLVVPDAAWFKDWYDFPPRPDIDIFTWDHHPVSFTKTWFFKDAAQPDQQLDALVCQQCKDWDGGRVSRTGIGRHLVSQQRSLPGPQQKKKKKKWFAAPVGDIKIWIFTRWHFHDVVQQRAIAGDDTPDMPLDDFLQFDCPVPDPCRSVQAHQHGAHKFHQHRAREQDPDGQRVVQSHIDSAHNGHQAAQGGGDDPNFADFLVNDPRRDLRARHHPSRDPSRGHTNMIIIIMGRPCVPPD